Protein AF-0000000084528064 (afdb_homodimer)

Solvent-accessible surface area (backbone atoms only — not comparable to full-atom values): 12542 Å² total; per-residue (Å²): 138,51,42,65,58,52,37,42,55,53,14,49,53,29,36,52,56,12,44,45,23,53,77,38,22,48,57,49,35,46,60,36,24,26,83,93,57,22,71,57,43,74,63,49,29,50,39,35,26,53,30,10,48,39,28,31,35,43,11,52,45,43,59,46,34,46,72,41,38,63,24,23,40,49,45,10,47,56,59,12,50,62,56,51,52,47,50,51,42,30,57,73,74,50,61,48,49,34,77,57,42,52,55,55,52,50,47,27,51,48,40,29,50,47,11,50,51,31,18,54,42,35,46,51,52,53,52,53,53,61,68,72,106,139,52,40,66,57,52,37,43,54,54,12,48,52,28,35,54,56,10,45,45,23,53,76,38,23,48,58,49,34,47,59,36,24,27,83,94,57,22,69,57,42,74,64,50,29,50,39,35,26,52,30,10,48,40,28,31,36,43,13,50,45,44,59,47,33,45,73,40,37,63,24,24,41,48,44,10,48,55,59,14,51,61,57,50,51,47,48,50,42,30,57,72,74,50,62,49,48,33,77,57,41,52,55,54,52,51,49,28,51,48,39,29,50,48,11,50,51,31,18,54,43,35,45,52,52,54,52,54,52,60,69,72,108

Structure (mmCIF, N/CA/C/O backbone):
data_AF-0000000084528064-model_v1
#
loop_
_entity.id
_entity.type
_entity.pdbx_description
1 polymer 'Uncharacterized protein'
#
loop_
_atom_site.group_PDB
_atom_site.id
_atom_site.type_symbol
_atom_site.label_atom_id
_atom_site.label_alt_id
_atom_site.label_comp_id
_atom_site.label_asym_id
_atom_site.label_entity_id
_atom_site.label_seq_id
_atom_site.pdbx_PDB_ins_code
_atom_site.Cartn_x
_atom_site.Cartn_y
_atom_site.Cartn_z
_atom_site.occupancy
_atom_site.B_iso_or_equiv
_atom_site.auth_seq_id
_atom_site.auth_comp_id
_atom_site.auth_asym_id
_atom_site.auth_atom_id
_atom_site.pdbx_PDB_model_num
ATOM 1 N N . MET A 1 1 ? -16.406 21.203 -3.197 1 88.88 1 MET A N 1
ATOM 2 C CA . MET A 1 1 ? -15.555 20.047 -2.936 1 88.88 1 MET A CA 1
ATOM 3 C C . MET A 1 1 ? -14.25 20.469 -2.27 1 88.88 1 MET A C 1
ATOM 5 O O . MET A 1 1 ? -13.648 21.469 -2.654 1 88.88 1 MET A O 1
ATOM 9 N N . THR A 1 2 ? -13.992 19.719 -1.178 1 94 2 THR A N 1
ATOM 10 C CA . THR A 1 2 ? -12.742 20.031 -0.489 1 94 2 THR A CA 1
ATOM 11 C C . THR A 1 2 ? -11.703 18.938 -0.735 1 94 2 THR A C 1
ATOM 13 O O . THR A 1 2 ? -12.047 17.828 -1.135 1 94 2 THR A O 1
ATOM 16 N N . ALA A 1 3 ? -10.477 19.297 -0.567 1 95.25 3 ALA A N 1
ATOM 17 C CA . ALA A 1 3 ? -9.391 18.328 -0.705 1 95.25 3 ALA A CA 1
ATOM 18 C C . ALA A 1 3 ? -9.594 17.141 0.235 1 95.25 3 ALA A C 1
ATOM 20 O O . ALA A 1 3 ? -9.305 16 -0.128 1 95.25 3 ALA A O 1
ATOM 21 N N . ARG A 1 4 ? -10.117 17.422 1.353 1 95.12 4 ARG A N 1
ATOM 22 C CA . ARG A 1 4 ? -10.328 16.375 2.352 1 95.12 4 ARG A CA 1
ATOM 23 C C . ARG A 1 4 ? -11.391 15.383 1.888 1 95.12 4 ARG A C 1
ATOM 25 O O . ARG A 1 4 ? -11.266 14.18 2.129 1 95.12 4 ARG A O 1
ATOM 32 N N . LYS A 1 5 ? -12.414 15.883 1.299 1 95.69 5 LYS A N 1
ATOM 33 C CA . LYS A 1 5 ? -13.445 15 0.784 1 95.69 5 LYS A CA 1
ATOM 34 C C . LYS A 1 5 ? -12.906 14.117 -0.337 1 95.69 5 LYS A C 1
ATOM 36 O O . LYS A 1 5 ? -13.266 12.938 -0.435 1 95.69 5 LYS A O 1
ATOM 41 N N . LEU A 1 6 ? -12.117 14.711 -1.129 1 95.31 6 LEU A N 1
ATOM 42 C CA . LEU A 1 6 ? -11.477 13.945 -2.193 1 95.31 6 LEU A CA 1
ATOM 43 C C . LEU A 1 6 ? -10.586 12.852 -1.614 1 95.31 6 LEU A C 1
ATOM 45 O O . LEU A 1 6 ? -10.602 11.711 -2.092 1 95.31 6 LEU A O 1
ATOM 49 N N . GLN A 1 7 ? -9.844 13.188 -0.676 1 95.88 7 GLN A N 1
ATOM 50 C CA . GLN A 1 7 ? -8.977 12.242 0.023 1 95.88 7 GLN A CA 1
ATOM 51 C C . GLN A 1 7 ? -9.789 11.086 0.607 1 95.88 7 GLN A C 1
ATOM 53 O O . GLN A 1 7 ? -9.391 9.93 0.493 1 95.88 7 GLN A O 1
ATOM 58 N N . THR A 1 8 ? -10.898 11.398 1.196 1 95.88 8 THR A N 1
ATOM 59 C CA . THR A 1 8 ? -11.758 10.383 1.793 1 95.88 8 THR A CA 1
ATOM 60 C C . THR A 1 8 ? -12.32 9.453 0.722 1 95.88 8 THR A C 1
ATOM 62 O O . THR A 1 8 ? -12.422 8.242 0.932 1 95.88 8 THR A O 1
ATOM 65 N N . GLY A 1 9 ? -12.742 10.047 -0.371 1 94.5 9 GLY A N 1
ATOM 66 C CA . GLY A 1 9 ? -13.203 9.227 -1.479 1 94.5 9 GLY A CA 1
ATOM 67 C C . GLY A 1 9 ? -12.156 8.242 -1.965 1 94.5 9 GLY A C 1
ATOM 68 O O . GLY A 1 9 ? -12.461 7.066 -2.188 1 94.5 9 GLY A O 1
ATOM 69 N N . LEU A 1 10 ? -10.953 8.68 -2.104 1 94.06 10 LEU A N 1
ATOM 70 C CA . LEU A 1 10 ? -9.852 7.816 -2.516 1 94.06 10 LEU A CA 1
ATOM 71 C C . LEU A 1 10 ? -9.594 6.723 -1.48 1 94.06 10 LEU A C 1
ATOM 73 O O . LEU A 1 10 ? -9.359 5.566 -1.838 1 94.06 10 LEU A O 1
ATOM 77 N N . ALA A 1 11 ? -9.672 7.141 -0.247 1 95.94 11 ALA A N 1
ATOM 78 C CA . ALA A 1 11 ? -9.461 6.184 0.835 1 95.94 11 ALA A CA 1
ATOM 79 C C . ALA A 1 11 ? -10.453 5.023 0.742 1 95.94 11 ALA A C 1
ATOM 81 O O . ALA A 1 11 ? -10.07 3.863 0.914 1 95.94 11 ALA A O 1
ATOM 82 N N . LEU A 1 12 ? -11.664 5.332 0.472 1 94.69 12 LEU A N 1
ATOM 83 C CA . LEU A 1 12 ? -12.711 4.312 0.442 1 94.69 12 LEU A CA 1
ATOM 84 C C . LEU A 1 12 ? -12.477 3.33 -0.701 1 94.69 12 LEU A C 1
ATOM 86 O O . LEU A 1 12 ? -12.727 2.131 -0.554 1 94.69 12 LEU A O 1
ATOM 90 N N . ILE A 1 13 ? -12.031 3.82 -1.755 1 91.88 13 ILE A N 1
ATOM 91 C CA . ILE A 1 13 ? -11.734 2.953 -2.891 1 91.88 13 ILE A CA 1
ATOM 92 C C . ILE A 1 13 ? -10.633 1.964 -2.51 1 91.88 13 ILE A C 1
ATOM 94 O O . ILE A 1 13 ? -10.766 0.759 -2.738 1 91.88 13 ILE A O 1
ATOM 98 N N . PHE A 1 14 ? -9.586 2.441 -1.915 1 94.69 14 PHE A N 1
ATOM 99 C CA . PHE A 1 14 ? -8.477 1.59 -1.496 1 94.69 14 PHE A CA 1
ATOM 100 C C . PHE A 1 14 ? -8.938 0.586 -0.444 1 94.69 14 PHE A C 1
ATOM 102 O O . PHE A 1 14 ? -8.547 -0.583 -0.485 1 94.69 14 PHE A O 1
ATOM 109 N N . LEU A 1 15 ? -9.789 1.027 0.439 1 94.69 15 LEU A N 1
ATOM 110 C CA . LEU A 1 15 ? -10.25 0.148 1.508 1 94.69 15 LEU A CA 1
ATOM 111 C C . LEU A 1 15 ? -11.164 -0.942 0.96 1 94.69 15 LEU A C 1
ATOM 113 O O . LEU A 1 15 ? -11.031 -2.113 1.321 1 94.69 15 LEU A O 1
ATOM 117 N N . ILE A 1 16 ? -12.039 -0.583 0.083 1 93.38 16 ILE A N 1
ATOM 118 C CA . ILE A 1 16 ? -13.016 -1.534 -0.436 1 93.38 16 ILE A CA 1
ATOM 119 C C . ILE A 1 16 ? -12.32 -2.541 -1.349 1 93.38 16 ILE A C 1
ATOM 121 O O . ILE A 1 16 ? -12.477 -3.754 -1.176 1 93.38 16 ILE A O 1
ATOM 125 N N . LEU A 1 17 ? -11.555 -2.094 -2.266 1 91.56 17 LEU A N 1
ATOM 126 C CA . LEU A 1 17 ? -10.883 -2.988 -3.201 1 91.56 17 LEU A CA 1
ATOM 127 C C . LEU A 1 17 ? -9.797 -3.799 -2.5 1 91.56 17 LEU A C 1
ATOM 129 O O . LEU A 1 17 ? -9.578 -4.969 -2.822 1 91.56 17 LEU A O 1
ATOM 133 N N . GLY A 1 18 ? -9.07 -3.139 -1.565 1 92.69 18 GLY A N 1
ATOM 134 C CA . GLY A 1 18 ? -8.102 -3.875 -0.769 1 92.69 18 GLY A CA 1
ATOM 135 C C . GLY A 1 18 ? -8.734 -4.973 0.067 1 92.69 18 GLY A C 1
ATOM 136 O O . GLY A 1 18 ? -8.195 -6.082 0.145 1 92.69 18 GLY A O 1
ATOM 137 N N . ALA A 1 19 ? -9.828 -4.672 0.668 1 93.12 19 ALA A N 1
ATOM 138 C CA . ALA A 1 19 ? -10.539 -5.672 1.46 1 93.12 19 ALA A CA 1
ATOM 139 C C . ALA A 1 19 ? -11.008 -6.832 0.586 1 93.12 19 ALA A C 1
ATOM 141 O O . ALA A 1 19 ? -10.992 -7.984 1.02 1 93.12 19 ALA A O 1
ATOM 142 N N . TRP A 1 20 ? -11.445 -6.531 -0.592 1 93.75 20 TRP A N 1
ATOM 143 C CA . TRP A 1 20 ? -11.828 -7.582 -1.53 1 93.75 20 TRP A CA 1
ATOM 144 C C . TRP A 1 20 ? -10.672 -8.539 -1.78 1 93.75 20 TRP A C 1
ATOM 146 O O . TRP A 1 20 ? -10.852 -9.758 -1.777 1 93.75 20 TRP A O 1
ATOM 156 N N . CYS A 1 21 ? -9.484 -8.055 -1.964 1 92.75 21 CYS A N 1
ATOM 157 C CA . CYS A 1 21 ? -8.297 -8.867 -2.191 1 92.75 21 CYS A CA 1
ATOM 158 C C . CYS A 1 21 ? -7.965 -9.703 -0.961 1 92.75 21 CYS A C 1
ATOM 160 O O . CYS A 1 21 ? -7.461 -10.82 -1.082 1 92.75 21 CYS A O 1
ATOM 162 N N . LEU A 1 22 ? -8.289 -9.203 0.223 1 91.06 22 LEU A N 1
ATOM 163 C CA . LEU A 1 22 ? -7.988 -9.898 1.471 1 91.06 22 LEU A CA 1
ATOM 164 C C . LEU A 1 22 ? -8.992 -11.016 1.727 1 91.06 22 LEU A C 1
ATOM 166 O O . LEU A 1 22 ? -8.617 -12.109 2.154 1 91.06 22 LEU A O 1
ATOM 170 N N . ILE A 1 23 ? -10.219 -10.727 1.486 1 92.31 23 ILE A N 1
ATOM 171 C CA . ILE A 1 23 ? -11.297 -11.617 1.887 1 92.31 23 ILE A CA 1
ATOM 172 C C . ILE A 1 23 ? -11.469 -12.711 0.836 1 92.31 23 ILE A C 1
ATOM 174 O O . ILE A 1 23 ? -11.805 -13.852 1.169 1 92.31 23 ILE A O 1
ATOM 178 N N . ALA A 1 24 ? -11.297 -12.359 -0.422 1 95.31 24 ALA A N 1
ATOM 179 C CA . ALA A 1 24 ? -11.562 -13.312 -1.496 1 95.31 24 ALA A CA 1
ATOM 180 C C . ALA A 1 24 ? -10.438 -13.305 -2.529 1 95.31 24 ALA A C 1
ATOM 182 O O . ALA A 1 24 ? -10.68 -13.086 -3.719 1 95.31 24 ALA A O 1
ATOM 183 N N . PRO A 1 25 ? -9.266 -13.695 -2.062 1 93.25 25 PRO A N 1
ATOM 184 C CA . PRO A 1 25 ? -8.133 -13.617 -2.986 1 93.25 25 PRO A CA 1
ATOM 185 C C . PRO A 1 25 ? -8.281 -14.555 -4.184 1 93.25 25 PRO A C 1
ATOM 187 O O . PRO A 1 25 ? -7.848 -14.219 -5.289 1 93.25 25 PRO A O 1
ATOM 190 N N . ALA A 1 26 ? -8.875 -15.711 -4.023 1 95.62 26 ALA A N 1
ATOM 191 C CA . ALA A 1 26 ? -9.078 -16.641 -5.133 1 95.62 26 ALA A CA 1
ATOM 192 C C . ALA A 1 26 ? -10 -16.047 -6.191 1 95.62 26 ALA A C 1
ATOM 194 O O . ALA A 1 26 ? -9.781 -16.219 -7.391 1 95.62 26 ALA A O 1
ATOM 195 N N . MET A 1 27 ? -10.984 -15.406 -5.715 1 94.25 27 MET A N 1
ATOM 196 C CA . MET A 1 27 ? -11.914 -14.758 -6.633 1 94.25 27 MET A CA 1
ATOM 197 C C . MET A 1 27 ? -11.203 -13.688 -7.461 1 94.25 27 MET A C 1
ATOM 199 O O . MET A 1 27 ? -11.445 -13.57 -8.664 1 94.25 27 MET A O 1
ATOM 203 N N . VAL A 1 28 ? -10.359 -12.906 -6.863 1 92.56 28 VAL A N 1
ATOM 204 C CA . VAL A 1 28 ? -9.633 -11.844 -7.551 1 92.56 28 VAL A CA 1
ATOM 205 C C . VAL A 1 28 ? -8.75 -12.445 -8.641 1 92.56 28 VAL A C 1
ATOM 207 O O . VAL A 1 28 ? -8.711 -11.945 -9.766 1 92.56 28 VAL A O 1
ATOM 210 N N . VAL A 1 29 ? -8.109 -13.516 -8.367 1 93.81 29 VAL A N 1
ATOM 211 C CA . VAL A 1 29 ? -7.242 -14.18 -9.336 1 93.81 29 VAL A CA 1
ATOM 212 C C . VAL A 1 29 ? -8.062 -14.648 -10.531 1 93.81 29 VAL A C 1
ATOM 214 O O . VAL A 1 29 ? -7.715 -14.367 -11.68 1 93.81 29 VAL A O 1
ATOM 217 N N . ARG A 1 30 ? -9.117 -15.273 -10.289 1 92.94 30 ARG A N 1
ATOM 218 C CA . ARG A 1 30 ? -9.945 -15.844 -11.352 1 92.94 30 ARG A CA 1
ATOM 219 C C . ARG A 1 30 ? -10.586 -14.742 -12.195 1 92.94 30 ARG A C 1
ATOM 221 O O . ARG A 1 30 ? -10.766 -14.906 -13.406 1 92.94 30 ARG A O 1
ATOM 228 N N . PHE A 1 31 ? -10.789 -13.688 -11.523 1 89.88 31 PHE A N 1
ATOM 229 C CA . PHE A 1 31 ? -11.5 -12.602 -12.188 1 89.88 31 PHE A CA 1
ATOM 230 C C . PHE A 1 31 ? -10.539 -11.758 -13.016 1 89.88 31 PHE A C 1
ATOM 232 O O . PHE A 1 31 ? -10.93 -11.18 -14.031 1 89.88 31 PHE A O 1
ATOM 239 N N . THR A 1 32 ? -9.297 -11.672 -12.711 1 88.56 32 THR A N 1
ATOM 240 C CA . THR A 1 32 ? -8.422 -10.656 -13.289 1 88.56 32 THR A CA 1
ATOM 241 C C . THR A 1 32 ? -7.469 -11.281 -14.305 1 88.56 32 THR A C 1
ATOM 243 O O . THR A 1 32 ? -6.977 -10.602 -15.203 1 88.56 32 THR A O 1
ATOM 246 N N . PHE A 1 33 ? -7.277 -12.531 -14.25 1 90.62 33 PHE A N 1
ATOM 247 C CA . PHE A 1 33 ? -6.285 -13.156 -15.117 1 90.62 33 PHE A CA 1
ATOM 248 C C . PHE A 1 33 ? -6.953 -13.922 -16.25 1 90.62 33 PHE A C 1
ATOM 250 O O . PHE A 1 33 ? -8.086 -14.398 -16.094 1 90.62 33 PHE A O 1
ATOM 257 N N . GLN A 1 34 ? -6.219 -14.07 -17.297 1 91.44 34 GLN A N 1
ATOM 258 C CA . GLN A 1 34 ? -6.645 -14.953 -18.375 1 91.44 34 GLN A CA 1
ATOM 259 C C . GLN A 1 34 ? -6.812 -16.391 -17.891 1 91.44 34 GLN A C 1
ATOM 261 O O . GLN A 1 34 ? -6.164 -16.797 -16.922 1 91.44 34 GLN A O 1
ATOM 266 N N . PRO A 1 35 ? -7.68 -17.125 -18.562 1 91.69 35 PRO A N 1
ATOM 267 C CA . PRO A 1 35 ? -7.973 -18.5 -18.125 1 91.69 35 PRO A CA 1
ATOM 268 C C . PRO A 1 35 ? -6.711 -19.344 -17.969 1 91.69 35 PRO A C 1
ATOM 270 O O . PRO A 1 35 ? -6.641 -20.172 -17.062 1 91.69 35 PRO A O 1
ATOM 273 N N . GLU A 1 36 ? -5.719 -19.156 -18.75 1 92.12 36 GLU A N 1
ATOM 274 C CA . GLU A 1 36 ? -4.473 -19.922 -18.703 1 92.12 36 GLU A CA 1
ATOM 275 C C . GLU A 1 36 ? -3.672 -19.578 -17.453 1 92.12 36 GLU A C 1
ATOM 277 O O . GLU A 1 36 ? -2.822 -20.359 -17.016 1 92.12 36 GLU A O 1
ATOM 282 N N . PHE A 1 37 ? -4 -18.438 -16.844 1 90.5 37 PHE A N 1
ATOM 283 C CA . PHE A 1 37 ? -3.203 -17.969 -15.727 1 90.5 37 PHE A CA 1
ATOM 284 C C . PHE A 1 37 ? -4.074 -17.75 -14.5 1 90.5 37 PHE A C 1
ATOM 286 O O . PHE A 1 37 ? -3.652 -17.094 -13.539 1 90.5 37 PHE A O 1
ATOM 293 N N . ASN A 1 38 ? -5.297 -18.234 -14.484 1 92.88 38 ASN A N 1
ATOM 294 C CA . ASN A 1 38 ? -6.211 -17.797 -13.43 1 92.88 38 ASN A CA 1
ATOM 295 C C . ASN A 1 38 ? -6.398 -18.875 -12.375 1 92.88 38 ASN A C 1
ATOM 297 O O . ASN A 1 38 ? -7.418 -18.906 -11.68 1 92.88 38 ASN A O 1
ATOM 301 N N . GLU A 1 39 ? -5.422 -19.797 -12.328 1 93.56 39 GLU A N 1
ATOM 302 C CA . GLU A 1 39 ? -5.441 -20.719 -11.195 1 93.56 39 GLU A CA 1
ATOM 303 C C . GLU A 1 39 ? -5.047 -20.016 -9.898 1 93.56 39 GLU A C 1
ATOM 305 O O . GLU A 1 39 ? -3.998 -19.359 -9.836 1 93.56 39 GLU A O 1
ATOM 310 N N . ALA A 1 40 ? -5.902 -20.172 -8.906 1 94.25 40 ALA A N 1
ATOM 311 C CA . ALA A 1 40 ? -5.633 -19.562 -7.605 1 94.25 40 ALA A CA 1
ATOM 312 C C . ALA A 1 40 ? -4.801 -20.484 -6.727 1 94.25 40 ALA A C 1
ATOM 314 O O . ALA A 1 40 ? -5.293 -21 -5.715 1 94.25 40 ALA A O 1
ATOM 315 N N . THR A 1 41 ? -3.496 -20.641 -7.09 1 92.69 41 THR A N 1
ATOM 316 C CA . THR A 1 41 ? -2.592 -21.469 -6.301 1 92.69 41 THR A CA 1
ATOM 317 C C . THR A 1 41 ? -2.426 -20.891 -4.895 1 92.69 41 THR A C 1
ATOM 319 O O . THR A 1 41 ? -2.877 -19.781 -4.613 1 92.69 41 THR A O 1
ATOM 322 N N . ARG A 1 42 ? -1.815 -21.672 -4.004 1 89.5 42 ARG A N 1
ATOM 323 C CA . ARG A 1 42 ? -1.535 -21.188 -2.656 1 89.5 42 ARG A CA 1
ATOM 324 C C . ARG A 1 42 ? -0.633 -19.953 -2.697 1 89.5 42 ARG A C 1
ATOM 326 O O . ARG A 1 42 ? -0.842 -19 -1.947 1 89.5 42 ARG A O 1
ATOM 333 N N . GLN A 1 43 ? 0.293 -19.953 -3.598 1 90.88 43 GLN A N 1
ATOM 334 C CA . GLN A 1 43 ? 1.216 -18.828 -3.77 1 90.88 43 GLN A CA 1
ATOM 335 C C . GLN A 1 43 ? 0.483 -17.578 -4.25 1 90.88 43 GLN A C 1
ATOM 337 O O . GLN A 1 43 ? 0.698 -16.484 -3.725 1 90.88 43 GLN A O 1
ATOM 342 N N . ALA A 1 44 ? -0.343 -17.781 -5.195 1 93.38 44 ALA A N 1
ATOM 343 C CA . ALA A 1 44 ? -1.065 -16.656 -5.77 1 93.38 44 ALA A CA 1
ATOM 344 C C . ALA A 1 44 ? -2.018 -16.031 -4.746 1 93.38 44 ALA A C 1
ATOM 346 O O . ALA A 1 44 ? -2.125 -14.812 -4.652 1 93.38 44 ALA A O 1
ATOM 347 N N . ARG A 1 45 ? -2.684 -16.844 -4.039 1 90.81 45 ARG A N 1
ATOM 348 C CA . ARG A 1 45 ? -3.611 -16.344 -3.025 1 90.81 45 ARG A CA 1
ATOM 349 C C . ARG A 1 45 ? -2.879 -15.555 -1.952 1 90.81 45 ARG A C 1
ATOM 351 O O . ARG A 1 45 ? -3.373 -14.523 -1.488 1 90.81 45 ARG A O 1
ATOM 358 N N . PHE A 1 46 ? -1.757 -16.031 -1.568 1 88.06 46 PHE A N 1
ATOM 359 C CA . PHE A 1 46 ? -0.937 -15.32 -0.594 1 88.06 46 PHE A CA 1
ATOM 360 C C . PHE A 1 46 ? -0.536 -13.945 -1.123 1 88.06 46 PHE A C 1
ATOM 362 O O . PHE A 1 46 ? -0.665 -12.945 -0.42 1 88.06 46 PHE A O 1
ATOM 369 N N . LEU A 1 47 ? -0.078 -13.93 -2.312 1 91.5 47 LEU A N 1
ATOM 370 C CA . LEU A 1 47 ? 0.417 -12.688 -2.904 1 91.5 47 LEU A CA 1
ATOM 371 C C . LEU A 1 47 ? -0.713 -11.68 -3.078 1 91.5 47 LEU A C 1
ATOM 373 O O . LEU A 1 47 ? -0.525 -10.484 -2.842 1 91.5 47 LEU A O 1
ATOM 377 N N . VAL A 1 48 ? -1.84 -12.133 -3.426 1 91.88 48 VAL A N 1
ATOM 378 C CA . VAL A 1 48 ? -2.994 -11.25 -3.562 1 91.88 48 VAL A CA 1
ATOM 379 C C . VAL A 1 48 ? -3.396 -10.703 -2.191 1 91.88 48 VAL A C 1
ATOM 381 O O . VAL A 1 48 ? -3.764 -9.539 -2.064 1 91.88 48 VAL A O 1
ATOM 384 N N . GLY A 1 49 ? -3.373 -11.547 -1.263 1 90.44 49 GLY A N 1
ATOM 385 C CA . GLY A 1 49 ? -3.652 -11.086 0.089 1 90.44 49 GLY A CA 1
ATOM 386 C C . GLY A 1 49 ? -2.703 -10 0.56 1 90.44 49 GLY A C 1
ATOM 387 O O . GLY A 1 49 ? -3.131 -9.016 1.162 1 90.44 49 GLY A O 1
ATOM 388 N N . CYS A 1 50 ? -1.451 -10.227 0.279 1 88.5 50 CYS A N 1
ATOM 389 C CA . CYS A 1 50 ? -0.448 -9.234 0.634 1 88.5 50 CYS A CA 1
ATOM 390 C C . CYS A 1 50 ? -0.699 -7.918 -0.101 1 88.5 50 CYS A C 1
ATOM 392 O O . CYS A 1 50 ? -0.563 -6.84 0.48 1 88.5 50 CYS A O 1
ATOM 394 N N . PHE A 1 51 ? -1.011 -8 -1.33 1 90.88 51 PHE A N 1
ATOM 395 C CA . PHE A 1 51 ? -1.383 -6.824 -2.111 1 90.88 51 PHE A CA 1
ATOM 396 C C . PHE A 1 51 ? -2.57 -6.109 -1.479 1 90.88 51 PHE A C 1
ATOM 398 O O . PHE A 1 51 ? -2.559 -4.883 -1.339 1 90.88 51 PHE A O 1
ATOM 405 N N . GLY A 1 52 ? -3.525 -6.848 -1.136 1 91.62 52 GLY A N 1
ATOM 406 C CA . GLY A 1 52 ? -4.699 -6.289 -0.486 1 91.62 52 GLY A CA 1
ATOM 407 C C . GLY A 1 52 ? -4.383 -5.609 0.833 1 91.62 52 GLY A C 1
ATOM 408 O O . GLY A 1 52 ? -4.91 -4.531 1.123 1 91.62 52 GLY A O 1
ATOM 409 N N . ALA A 1 53 ? -3.594 -6.242 1.585 1 91.31 53 ALA A N 1
ATOM 410 C CA . ALA A 1 53 ? -3.203 -5.664 2.867 1 91.31 53 ALA A CA 1
ATOM 411 C C . ALA A 1 53 ? -2.521 -4.312 2.674 1 91.31 53 ALA A C 1
ATOM 413 O O . ALA A 1 53 ? -2.773 -3.367 3.428 1 91.31 53 ALA A O 1
ATOM 414 N N . GLN A 1 54 ? -1.666 -4.258 1.717 1 91.56 54 GLN A N 1
ATOM 415 C CA . GLN A 1 54 ? -1.005 -2.996 1.404 1 91.56 54 GLN A CA 1
ATOM 416 C C . GLN A 1 54 ? -2.016 -1.938 0.974 1 91.56 54 GLN A C 1
ATOM 418 O O . GLN A 1 54 ? -1.895 -0.769 1.346 1 91.56 54 GLN A O 1
ATOM 423 N N . ALA A 1 55 ? -2.957 -2.346 0.193 1 92.69 55 ALA A N 1
ATOM 424 C CA . ALA A 1 55 ? -3.994 -1.422 -0.259 1 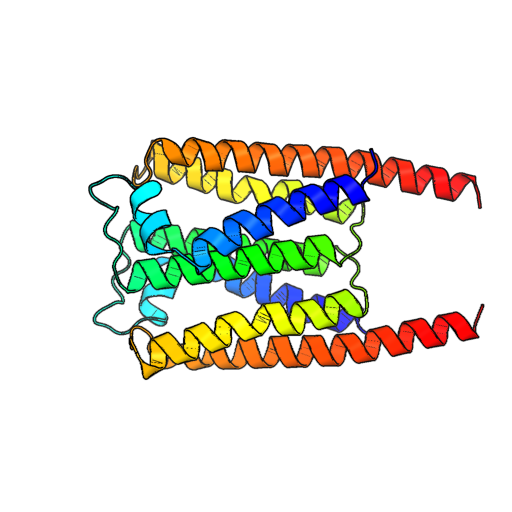92.69 55 ALA A CA 1
ATOM 425 C C . ALA A 1 55 ? -4.824 -0.911 0.917 1 92.69 55 ALA A C 1
ATOM 427 O O . ALA A 1 55 ? -5.156 0.275 0.98 1 92.69 55 ALA A O 1
ATOM 428 N N . VAL A 1 56 ? -5.125 -1.735 1.758 1 93.81 56 VAL A N 1
ATOM 429 C CA . VAL A 1 56 ? -5.875 -1.343 2.947 1 93.81 56 VAL A CA 1
ATOM 430 C C . VAL A 1 56 ? -5.043 -0.376 3.785 1 93.81 56 VAL A C 1
ATOM 432 O O . VAL A 1 56 ? -5.57 0.601 4.324 1 93.81 56 VAL A O 1
ATOM 435 N N . LEU A 1 57 ? -3.811 -0.661 3.895 1 94 57 LEU A N 1
ATOM 436 C CA . LEU A 1 57 ? -2.934 0.252 4.617 1 94 57 LEU A CA 1
ATOM 437 C C . LEU A 1 57 ? -2.918 1.628 3.961 1 94 57 LEU A C 1
ATOM 439 O O . LEU A 1 57 ? -3.006 2.648 4.648 1 94 57 LEU A O 1
ATOM 443 N N . ASN A 1 58 ? -2.773 1.648 2.686 1 94.81 58 ASN A N 1
ATOM 444 C CA . ASN A 1 58 ? -2.861 2.91 1.959 1 94.81 58 ASN A CA 1
ATOM 445 C C . ASN A 1 58 ? -4.164 3.645 2.268 1 94.81 58 ASN A C 1
ATOM 447 O O . ASN A 1 58 ? -4.152 4.848 2.529 1 94.81 58 ASN A O 1
ATOM 451 N N . GLY A 1 59 ? -5.191 2.918 2.232 1 95.62 59 GLY A N 1
ATOM 452 C CA . GLY A 1 59 ? -6.488 3.51 2.504 1 95.62 59 GLY A CA 1
ATOM 453 C C . GLY A 1 59 ? -6.594 4.109 3.895 1 95.62 59 GLY A C 1
ATOM 454 O O . GLY A 1 59 ? -7.18 5.18 4.074 1 95.62 59 GLY A O 1
ATOM 455 N N . THR A 1 60 ? -6.082 3.494 4.812 1 95.44 60 THR A N 1
ATOM 456 C CA . THR A 1 60 ? -6.168 3.984 6.184 1 95.44 60 THR A CA 1
ATOM 457 C C . THR A 1 60 ? -5.312 5.234 6.363 1 95.44 60 THR A C 1
ATOM 459 O O . THR A 1 60 ? -5.684 6.145 7.109 1 95.44 60 THR A O 1
ATOM 462 N N . ILE A 1 61 ? -4.164 5.246 5.719 1 96.69 61 ILE A N 1
ATOM 463 C CA . ILE A 1 61 ? -3.34 6.449 5.781 1 96.69 61 ILE A CA 1
ATOM 464 C C . ILE A 1 61 ? -4.062 7.605 5.105 1 96.69 61 ILE A C 1
ATOM 466 O O . ILE A 1 61 ? -4.094 8.719 5.633 1 96.69 61 I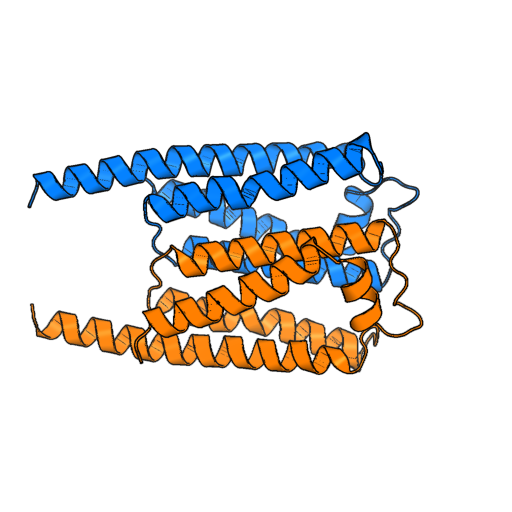LE A O 1
ATOM 470 N N . LEU A 1 62 ? -4.641 7.266 3.977 1 96.69 62 LEU A N 1
ATOM 471 C CA . LEU A 1 62 ? -5.418 8.273 3.268 1 96.69 62 LEU A CA 1
ATOM 472 C C . LEU A 1 62 ? -6.52 8.836 4.16 1 96.69 62 LEU A C 1
ATOM 474 O O . LEU A 1 62 ? -6.812 10.031 4.113 1 96.69 62 LEU A O 1
ATOM 478 N N . LEU A 1 63 ? -7.055 8.023 4.957 1 96.12 63 LEU A N 1
ATOM 479 C CA . LEU A 1 63 ? -8.195 8.414 5.781 1 96.12 63 LEU A CA 1
ATOM 480 C C . LEU A 1 63 ? -7.738 9.234 6.988 1 96.12 63 LEU A C 1
ATOM 482 O O . LEU A 1 63 ? -8.453 10.125 7.441 1 96.12 63 LEU A O 1
ATOM 486 N N . THR A 1 64 ? -6.602 9.023 7.465 1 96.56 64 THR A N 1
ATOM 487 C CA . THR A 1 64 ? -6.285 9.531 8.797 1 96.56 64 THR A CA 1
ATOM 488 C C . THR A 1 64 ? -5.176 10.586 8.719 1 96.56 64 THR A C 1
ATOM 490 O O . THR A 1 64 ? -4.977 11.352 9.656 1 96.56 64 THR A O 1
ATOM 493 N N . ALA A 1 65 ? -4.418 10.609 7.676 1 97.06 65 ALA A N 1
ATOM 494 C CA . ALA A 1 65 ? -3.322 11.57 7.543 1 97.06 65 ALA A CA 1
ATOM 495 C C . ALA A 1 65 ? -3.807 12.875 6.914 1 97.06 65 ALA A C 1
ATOM 497 O O . ALA A 1 65 ? -4.922 12.938 6.387 1 97.06 65 ALA A O 1
ATOM 498 N N . ARG A 1 66 ? -3.023 13.867 7.039 1 95.56 66 ARG A N 1
ATOM 499 C CA . ARG A 1 66 ? -3.264 15.141 6.367 1 95.56 66 ARG A CA 1
ATOM 500 C C . ARG A 1 66 ? -2.365 15.297 5.148 1 95.56 66 ARG A C 1
ATOM 502 O O . ARG A 1 66 ? -1.142 15.383 5.277 1 95.56 66 ARG A O 1
ATOM 509 N N . PHE A 1 67 ? -3.078 15.391 4.035 1 97.06 67 PHE A N 1
ATOM 510 C CA . PHE A 1 67 ? -2.322 15.531 2.797 1 97.06 67 PHE A CA 1
ATOM 511 C C . PHE A 1 67 ? -1.976 16.984 2.539 1 97.06 67 PHE A C 1
ATOM 513 O O . PHE A 1 67 ? -2.809 17.875 2.738 1 97.06 67 PHE A O 1
ATOM 520 N N . THR A 1 68 ? -0.754 17.219 2.191 1 95.38 68 THR A N 1
ATOM 521 C CA . THR A 1 68 ? -0.33 18.5 1.631 1 95.38 68 THR A CA 1
ATOM 522 C C . THR A 1 68 ? -0.523 18.516 0.118 1 95.38 68 THR A C 1
ATOM 524 O O . THR A 1 68 ? -0.811 17.484 -0.489 1 95.38 68 THR A O 1
ATOM 527 N N . PRO A 1 69 ? -0.39 19.688 -0.479 1 96.38 69 PRO A N 1
ATOM 528 C CA . PRO A 1 69 ? -0.43 19.703 -1.943 1 96.38 69 PRO A CA 1
ATOM 529 C C . PRO A 1 69 ? 0.589 18.75 -2.572 1 96.38 69 PRO A C 1
ATOM 531 O O . PRO A 1 69 ? 0.282 18.078 -3.557 1 96.38 69 PRO A O 1
ATOM 534 N N . THR A 1 70 ? 1.703 18.703 -1.977 1 96.19 70 THR A N 1
ATOM 535 C CA . THR A 1 70 ? 2.74 17.812 -2.477 1 96.19 70 THR A CA 1
ATOM 536 C C . THR A 1 70 ? 2.307 16.344 -2.34 1 96.19 70 THR A C 1
ATOM 538 O O . THR A 1 70 ? 2.58 15.531 -3.219 1 96.19 70 THR A O 1
ATOM 541 N N . THR A 1 71 ? 1.698 16.016 -1.247 1 97.06 71 THR A N 1
ATOM 542 C CA . THR A 1 71 ? 1.233 14.656 -1.037 1 97.06 71 THR A CA 1
ATOM 543 C C . THR A 1 71 ? 0.248 14.25 -2.129 1 97.06 71 THR A C 1
ATOM 545 O O . THR A 1 71 ? 0.346 13.148 -2.682 1 97.06 71 THR A O 1
ATOM 548 N N . PHE A 1 72 ? -0.671 15.125 -2.475 1 97.25 72 PHE A N 1
ATOM 549 C CA . PHE A 1 72 ? -1.64 14.844 -3.525 1 97.25 72 PHE A CA 1
ATOM 550 C C . PHE A 1 72 ? -0.938 14.609 -4.859 1 97.25 72 PHE A C 1
ATOM 552 O O . PHE A 1 72 ? -1.273 13.672 -5.586 1 97.25 72 PHE A O 1
ATOM 559 N N . LEU A 1 73 ? -0.055 15.438 -5.141 1 95.81 73 LEU A N 1
ATOM 560 C CA . LEU A 1 73 ? 0.647 15.344 -6.414 1 95.81 73 LEU A CA 1
ATOM 561 C C . LEU A 1 73 ? 1.427 14.031 -6.512 1 95.81 73 LEU A C 1
ATOM 563 O O . LEU A 1 73 ? 1.323 13.312 -7.508 1 95.81 73 LEU A O 1
ATOM 567 N N . VAL A 1 74 ? 2.158 13.758 -5.504 1 95.06 74 VAL A N 1
ATOM 568 C CA . VAL A 1 74 ? 2.994 12.562 -5.496 1 95.06 74 VAL A CA 1
ATOM 569 C C . VAL A 1 74 ? 2.115 11.312 -5.473 1 95.06 74 VAL A C 1
ATOM 571 O O . VAL A 1 74 ? 2.412 10.328 -6.148 1 95.06 74 VAL A O 1
ATOM 574 N N . PHE A 1 75 ? 1.102 11.336 -4.734 1 94.62 75 PHE A N 1
ATOM 575 C CA . PHE A 1 75 ? 0.15 10.234 -4.688 1 94.62 75 PHE A CA 1
ATOM 576 C C . PHE A 1 75 ? -0.429 9.961 -6.07 1 94.62 75 PHE A C 1
ATOM 578 O O . PHE A 1 75 ? -0.523 8.805 -6.492 1 94.62 75 PHE A O 1
ATOM 585 N N . GLY A 1 76 ? -0.898 11.039 -6.684 1 93.88 76 GLY A N 1
ATOM 586 C CA . GLY A 1 76 ? -1.444 10.875 -8.023 1 93.88 76 GLY A CA 1
ATOM 587 C C . GLY A 1 76 ? -0.452 10.281 -9 1 93.88 76 GLY A C 1
ATOM 588 O O . GLY A 1 76 ? -0.787 9.367 -9.758 1 93.88 76 GLY A O 1
ATOM 589 N N . LEU A 1 77 ? 0.727 10.711 -8.945 1 91.94 77 LEU A N 1
ATOM 590 C CA . LEU A 1 77 ? 1.751 10.281 -9.891 1 91.94 77 LEU A CA 1
ATOM 591 C C . LEU A 1 77 ? 2.248 8.883 -9.547 1 91.94 77 LEU A C 1
ATOM 593 O O . LEU A 1 77 ? 2.23 7.984 -10.398 1 91.94 77 LEU A O 1
ATOM 597 N N . VAL A 1 78 ? 2.611 8.656 -8.32 1 90 78 VAL A N 1
ATOM 598 C CA . VAL A 1 78 ? 3.199 7.387 -7.898 1 90 78 VAL A CA 1
ATOM 599 C C . VAL A 1 78 ? 2.107 6.324 -7.785 1 90 78 VAL A C 1
ATOM 601 O O . VAL A 1 78 ? 2.359 5.141 -8.016 1 90 78 VAL A O 1
ATOM 604 N N . GLY A 1 79 ? 0.917 6.746 -7.434 1 89 79 GLY A N 1
ATOM 605 C CA . GLY A 1 79 ? -0.19 5.816 -7.289 1 89 79 GLY A CA 1
ATOM 606 C C . GLY A 1 79 ? -0.753 5.348 -8.617 1 89 79 GLY A C 1
ATOM 607 O O . GLY A 1 79 ? -1.568 4.426 -8.664 1 89 79 GLY A O 1
ATOM 608 N N . SER A 1 80 ? -0.274 5.953 -9.711 1 86 80 SER A N 1
ATOM 609 C CA . SER A 1 80 ? -0.875 5.613 -10.992 1 86 80 SER A CA 1
ATOM 610 C C . SER A 1 80 ? 0.182 5.156 -11.992 1 86 80 SER A C 1
ATOM 612 O O . SER A 1 80 ? 0.039 4.105 -12.617 1 86 80 SER A O 1
ATOM 614 N N . VAL A 1 81 ? 1.277 5.742 -12.062 1 77.88 81 VAL A N 1
ATOM 615 C CA . VAL A 1 81 ? 2.23 5.551 -13.148 1 77.88 81 VAL A CA 1
ATOM 616 C C . VAL A 1 81 ? 2.758 4.117 -13.133 1 77.88 81 VAL A C 1
ATOM 618 O O . VAL A 1 81 ? 2.758 3.438 -14.156 1 77.88 81 VAL A O 1
ATOM 621 N N . PRO A 1 82 ? 3.17 3.535 -12.016 1 76.06 82 PRO A N 1
ATOM 622 C CA . PRO A 1 82 ? 3.621 2.141 -12.031 1 76.06 82 PRO A CA 1
ATOM 623 C C . PRO A 1 82 ? 2.523 1.172 -12.461 1 76.06 82 PRO A C 1
ATOM 625 O O . PRO A 1 82 ? 2.795 0.199 -13.172 1 76.06 82 PRO A O 1
ATOM 628 N N . PHE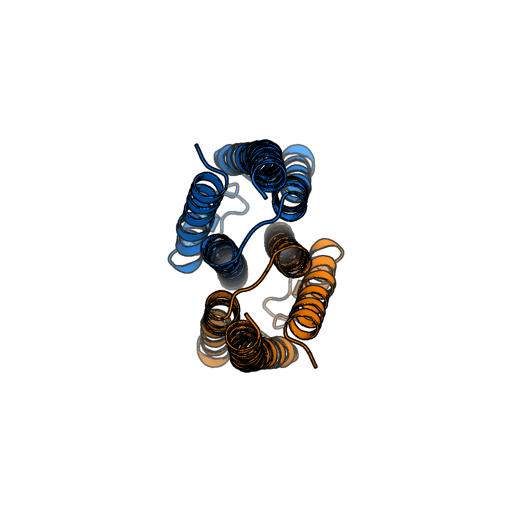 A 1 83 ? 1.382 1.476 -12.07 1 76.56 83 PHE A N 1
ATOM 629 C CA . PHE A 1 83 ? 0.284 0.583 -12.422 1 76.56 83 PHE A CA 1
ATOM 630 C C . PHE A 1 83 ? -0.051 0.69 -13.906 1 76.56 83 PHE A C 1
ATOM 632 O O . PHE A 1 83 ? -0.404 -0.306 -14.539 1 76.56 83 PHE A O 1
ATOM 639 N N . PHE A 1 84 ? 0.158 1.855 -14.5 1 77.69 84 PHE A N 1
ATOM 640 C CA . PHE A 1 84 ? 0.022 2.008 -15.945 1 77.69 84 PHE A CA 1
ATOM 641 C C . PHE A 1 84 ? 1.095 1.209 -16.672 1 77.69 84 PHE A C 1
ATOM 643 O O . PHE A 1 84 ? 0.802 0.515 -17.656 1 77.69 84 PHE A O 1
ATOM 650 N N . ALA A 1 85 ? 2.213 1.312 -16.141 1 76.56 85 ALA A N 1
ATOM 651 C CA . ALA A 1 85 ? 3.316 0.579 -16.766 1 76.56 85 ALA A CA 1
ATOM 652 C C . ALA A 1 85 ? 3.072 -0.926 -16.703 1 76.56 85 ALA A C 1
ATOM 654 O O . ALA A 1 85 ? 3.297 -1.634 -17.688 1 76.56 85 ALA A O 1
ATOM 655 N N . PHE A 1 86 ? 2.582 -1.337 -15.602 1 76.88 86 PHE A N 1
ATOM 656 C CA . PHE A 1 86 ? 2.273 -2.754 -15.453 1 76.88 86 PHE A CA 1
ATOM 657 C C . PHE A 1 86 ? 1.177 -3.174 -16.422 1 76.88 86 PHE A C 1
ATOM 659 O O . PHE A 1 86 ? 1.286 -4.211 -17.078 1 76.88 86 PHE A O 1
ATOM 666 N N . ASN A 1 87 ? 0.195 -2.334 -16.453 1 75 87 ASN A N 1
ATOM 667 C CA . ASN A 1 87 ? -0.917 -2.648 -17.344 1 75 87 ASN A CA 1
ATOM 668 C C . ASN A 1 87 ? -0.467 -2.727 -18.797 1 75 87 ASN A C 1
ATOM 670 O O . ASN A 1 87 ? -0.816 -3.668 -19.516 1 75 87 ASN A O 1
ATOM 674 N N . ILE A 1 88 ? 0.299 -1.877 -19.188 1 74.31 88 ILE A N 1
ATOM 675 C CA . ILE A 1 88 ? 0.777 -1.857 -20.562 1 74.31 88 ILE A CA 1
ATOM 676 C C . ILE A 1 88 ? 1.666 -3.072 -20.812 1 74.31 88 ILE A C 1
ATOM 678 O O . ILE A 1 88 ? 1.508 -3.764 -21.828 1 74.31 88 ILE A O 1
ATOM 682 N N . TRP A 1 89 ? 2.496 -3.387 -19.906 1 76.19 89 TRP A N 1
ATOM 683 C CA . TRP A 1 89 ? 3.422 -4.5 -20.078 1 76.19 89 TRP A CA 1
ATOM 684 C C . TRP A 1 89 ? 2.678 -5.832 -20.109 1 76.19 89 TRP A C 1
ATOM 686 O O . TRP A 1 89 ? 2.877 -6.648 -21 1 76.19 89 TRP A O 1
ATOM 696 N N . PHE A 1 90 ? 1.782 -5.973 -19.219 1 74.94 90 PHE A N 1
ATOM 697 C CA . PHE A 1 90 ? 1.163 -7.281 -19.047 1 74.94 90 PHE A CA 1
ATOM 698 C C . PHE A 1 90 ? -0.089 -7.402 -19.906 1 74.94 90 PHE A C 1
ATOM 700 O O . PHE A 1 90 ? -0.705 -8.469 -19.969 1 74.94 90 PHE A O 1
ATOM 707 N N . TRP A 1 91 ? -0.411 -6.34 -20.562 1 71.19 91 TRP A N 1
ATOM 708 C CA . TRP A 1 91 ? -1.492 -6.406 -21.531 1 71.19 91 TRP A CA 1
ATOM 709 C C . TRP A 1 91 ? -0.938 -6.52 -22.953 1 71.19 91 TRP A C 1
ATOM 711 O O . TRP A 1 91 ? -1.483 -7.25 -23.781 1 71.19 91 TRP A O 1
ATOM 721 N N . LEU A 1 92 ? 0.205 -5.91 -23.188 1 75.12 92 LEU A N 1
ATOM 722 C CA . LEU A 1 92 ? 0.7 -5.84 -24.562 1 75.12 92 LEU A CA 1
ATOM 723 C C . LEU A 1 92 ? 1.867 -6.801 -24.766 1 75.12 92 LEU A C 1
ATOM 725 O O . LEU A 1 92 ? 2.027 -7.367 -25.859 1 75.12 92 LEU A O 1
ATOM 729 N N . VAL A 1 93 ? 2.693 -7.027 -23.781 1 72.38 93 VAL A N 1
ATOM 730 C CA . VAL A 1 93 ? 3.938 -7.77 -23.953 1 72.38 93 VAL A CA 1
ATOM 731 C C . VAL A 1 93 ? 3.771 -9.195 -23.422 1 72.38 93 VAL A C 1
ATOM 733 O O . VAL A 1 93 ? 4.051 -10.164 -24.141 1 72.38 93 VAL A O 1
ATOM 736 N N . GLU A 1 94 ? 3.295 -9.328 -22.188 1 79.62 94 GLU A N 1
ATOM 737 C CA . GLU A 1 94 ? 2.967 -10.609 -21.562 1 79.62 94 GLU A CA 1
ATOM 738 C C . GLU A 1 94 ? 1.512 -10.641 -21.109 1 79.62 94 GLU A C 1
ATOM 740 O O . GLU A 1 94 ? 1.225 -10.445 -19.922 1 79.62 94 GLU A O 1
ATOM 745 N N . PRO A 1 95 ? 0.71 -10.961 -22.016 1 82.06 95 PRO A N 1
ATOM 746 C CA . PRO A 1 95 ? -0.721 -10.773 -21.766 1 82.06 95 PRO A CA 1
ATOM 747 C C . PRO A 1 95 ? -1.285 -11.812 -20.797 1 82.06 95 PRO A C 1
ATOM 749 O O . PRO A 1 95 ? -2.023 -12.711 -21.203 1 82.06 95 PRO A O 1
ATOM 752 N N . VAL A 1 96 ? -1.041 -11.594 -19.516 1 84.62 96 VAL A N 1
ATOM 753 C CA . VAL A 1 96 ? -1.553 -12.477 -18.484 1 84.62 96 VAL A CA 1
ATOM 754 C C . VAL A 1 96 ? -2.902 -11.969 -17.984 1 84.62 96 VAL A C 1
ATOM 756 O O . VAL A 1 96 ? -3.666 -12.711 -17.359 1 84.62 96 VAL A O 1
ATOM 759 N N . LEU A 1 97 ? -3.256 -10.797 -18.25 1 82 97 LEU A N 1
ATOM 760 C CA . LEU A 1 97 ? -4.461 -10.172 -17.703 1 82 97 LEU A CA 1
ATOM 761 C C . LEU A 1 97 ? -5.602 -10.234 -18.719 1 82 97 LEU A C 1
ATOM 763 O O . LEU A 1 97 ? -5.367 -10.227 -19.938 1 82 97 LEU A O 1
ATOM 767 N N . ASN A 1 98 ? -6.781 -10.297 -18.156 1 83.75 98 ASN A N 1
ATOM 768 C CA . ASN A 1 98 ? -7.945 -10.281 -19.031 1 83.75 98 ASN A CA 1
ATOM 769 C C . ASN A 1 98 ? -8.57 -8.891 -19.125 1 83.75 98 ASN A C 1
ATOM 771 O O . ASN A 1 98 ? -7.984 -7.918 -18.641 1 83.75 98 ASN A O 1
ATOM 775 N N . ALA A 1 99 ? -9.758 -8.742 -19.703 1 77.06 99 ALA A N 1
ATOM 776 C CA . ALA A 1 99 ? -10.352 -7.445 -20.016 1 77.06 99 ALA A CA 1
ATOM 777 C C . ALA A 1 99 ? -10.812 -6.727 -18.75 1 77.06 99 ALA A C 1
ATOM 779 O O . ALA A 1 99 ? -10.977 -5.504 -18.75 1 77.06 99 ALA A O 1
ATOM 780 N N . TRP A 1 100 ? -10.984 -7.391 -17.734 1 74.5 100 TRP A N 1
ATOM 781 C CA . TRP A 1 100 ? -11.422 -6.773 -16.484 1 74.5 100 TRP A CA 1
ATOM 782 C C . TRP A 1 100 ? -10.336 -5.871 -15.906 1 74.5 100 TRP A C 1
ATOM 784 O O . TRP A 1 100 ? -10.617 -4.992 -15.086 1 74.5 100 TRP A O 1
ATOM 794 N N . MET A 1 101 ? -9.18 -6.117 -16.375 1 71.25 101 MET A N 1
ATOM 795 C CA . MET A 1 101 ? -8.078 -5.273 -15.906 1 71.25 101 MET A CA 1
ATOM 796 C C . MET A 1 101 ? -8.211 -3.855 -16.453 1 71.25 101 MET A C 1
ATOM 798 O O . MET A 1 101 ? -7.598 -2.926 -15.93 1 71.25 101 MET A O 1
ATOM 802 N N . LEU A 1 102 ? -9.055 -3.729 -17.359 1 70.56 102 LEU A N 1
ATOM 803 C CA . LEU A 1 102 ? -9.391 -2.379 -17.797 1 70.56 102 LEU A CA 1
ATOM 804 C C . LEU A 1 102 ? -9.977 -1.562 -16.656 1 70.56 102 LEU A C 1
ATOM 806 O O . LEU A 1 102 ? -9.844 -0.335 -16.641 1 70.56 102 LEU A O 1
ATOM 810 N N . LEU A 1 103 ? -10.594 -2.273 -15.727 1 72.12 103 LEU A N 1
ATOM 81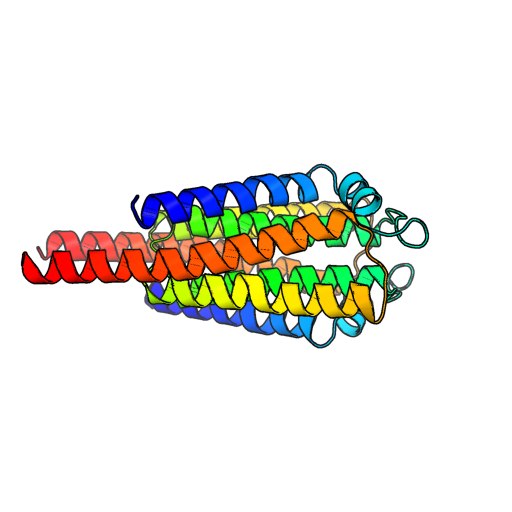1 C CA . LEU A 1 103 ? -11.078 -1.592 -14.539 1 72.12 103 LEU A CA 1
ATOM 812 C C . LEU A 1 103 ? -9.914 -1.046 -13.711 1 72.12 103 LEU A C 1
ATOM 814 O O . LEU A 1 103 ? -10.016 0.04 -13.133 1 72.12 103 LEU A O 1
ATOM 818 N N . ASP A 1 104 ? -8.883 -1.792 -13.703 1 74.81 104 ASP A N 1
ATOM 819 C CA . ASP A 1 104 ? -7.676 -1.316 -13.023 1 74.81 104 ASP A CA 1
ATOM 820 C C . ASP A 1 104 ? -7.109 -0.081 -13.727 1 74.81 104 ASP A C 1
ATOM 822 O O . ASP A 1 104 ? -6.645 0.852 -13.062 1 74.81 104 ASP A O 1
ATOM 826 N N . LEU A 1 105 ? -7.215 -0.071 -15.039 1 76.75 105 LEU A N 1
ATOM 827 C CA . LEU A 1 105 ? -6.777 1.097 -15.805 1 76.75 105 LEU A CA 1
ATOM 828 C C . LEU A 1 105 ? -7.637 2.312 -15.469 1 76.75 105 LEU A C 1
ATOM 830 O O . LEU A 1 105 ? -7.113 3.41 -15.266 1 76.75 105 LEU A O 1
ATOM 834 N N . ALA A 1 106 ? -8.891 2.062 -15.406 1 78.62 106 ALA A N 1
ATOM 835 C CA . ALA A 1 106 ? -9.812 3.133 -15.039 1 78.62 106 ALA A CA 1
ATOM 836 C C . ALA A 1 106 ? -9.539 3.639 -13.625 1 78.62 106 ALA A C 1
ATOM 838 O O . ALA A 1 106 ? -9.602 4.84 -13.367 1 78.62 106 ALA A O 1
ATOM 839 N N . GLY A 1 107 ? -9.258 2.764 -12.773 1 81.88 107 GLY A N 1
ATOM 840 C CA . GLY A 1 107 ? -8.883 3.137 -11.422 1 81.88 107 GLY A CA 1
ATOM 841 C C . GLY A 1 107 ? -7.613 3.961 -11.352 1 81.88 107 GLY A C 1
ATOM 842 O O . GLY A 1 107 ? -7.543 4.949 -10.617 1 81.88 107 GLY A O 1
ATOM 843 N N . ASN A 1 108 ? -6.664 3.629 -12.148 1 85.06 108 ASN A N 1
ATOM 844 C CA . ASN A 1 108 ? -5.41 4.371 -12.195 1 85.06 108 ASN A CA 1
ATOM 845 C C . ASN A 1 108 ? -5.609 5.777 -12.75 1 85.06 108 ASN A C 1
ATOM 847 O O . ASN A 1 108 ? -5.016 6.734 -12.25 1 85.06 108 ASN A O 1
ATOM 851 N N . VAL A 1 109 ? -6.434 5.852 -13.719 1 85.56 109 VAL A N 1
ATOM 852 C CA . VAL A 1 109 ? -6.77 7.164 -14.258 1 85.56 109 VAL A CA 1
ATOM 853 C C . VAL A 1 109 ? -7.477 7.996 -13.195 1 85.56 109 VAL A C 1
ATOM 855 O O . VAL A 1 109 ? -7.211 9.195 -13.055 1 85.56 109 VAL A O 1
ATOM 858 N N . GLY A 1 110 ? -8.359 7.371 -12.492 1 89.62 110 GLY A N 1
ATOM 859 C CA . GLY A 1 110 ? -9.047 8.039 -11.398 1 89.62 110 GLY A CA 1
ATOM 860 C C . GLY A 1 110 ? -8.109 8.531 -10.312 1 89.62 110 GLY A C 1
ATOM 861 O O . GLY A 1 110 ? -8.258 9.648 -9.82 1 89.62 110 GLY A O 1
ATOM 862 N N . ILE A 1 111 ? -7.164 7.711 -10 1 91.75 111 ILE A N 1
ATOM 863 C CA . ILE A 1 111 ? -6.195 8.078 -8.969 1 91.75 111 ILE A CA 1
ATOM 864 C C . ILE A 1 111 ? -5.371 9.273 -9.445 1 91.75 111 ILE A C 1
ATOM 866 O O . ILE A 1 111 ? -5.156 10.227 -8.688 1 91.75 111 ILE A O 1
ATOM 870 N N . LEU A 1 112 ? -4.957 9.242 -10.68 1 92.19 112 LEU A N 1
ATOM 871 C CA . LEU A 1 112 ? -4.176 10.352 -11.219 1 92.19 112 LEU A CA 1
ATOM 872 C C . LEU A 1 112 ? -4.996 11.633 -11.242 1 92.19 112 LEU A C 1
ATOM 874 O O . LEU A 1 112 ? -4.516 12.688 -10.805 1 92.19 112 LEU A O 1
ATOM 878 N N . ALA A 1 113 ? -6.195 11.531 -11.711 1 94.25 113 ALA A N 1
ATOM 879 C CA . ALA A 1 113 ? -7.074 12.695 -11.781 1 94.25 113 ALA A CA 1
ATOM 880 C C . ALA A 1 113 ? -7.344 13.266 -10.391 1 94.25 113 ALA A C 1
ATOM 882 O O . ALA A 1 113 ? -7.297 14.477 -10.188 1 94.25 113 ALA A O 1
ATOM 883 N N . CYS A 1 114 ? -7.609 12.406 -9.492 1 93.88 114 CYS A N 1
ATOM 884 C CA . CYS A 1 114 ? -7.875 12.836 -8.125 1 93.88 114 CYS A CA 1
ATOM 885 C C . CYS A 1 114 ? -6.633 13.453 -7.492 1 93.88 114 CYS A C 1
ATOM 887 O O . CYS A 1 114 ? -6.73 14.406 -6.723 1 93.88 114 CYS A O 1
ATOM 889 N N . GLY A 1 115 ? -5.516 12.789 -7.773 1 95.19 115 GLY A N 1
ATOM 890 C CA . GLY A 1 115 ? -4.273 13.367 -7.285 1 95.19 115 GLY A CA 1
ATOM 891 C C . GLY A 1 115 ? -4.031 14.781 -7.789 1 95.19 115 GLY A C 1
ATOM 892 O O . GLY A 1 115 ? -3.725 15.68 -7.004 1 95.19 115 GLY A O 1
ATOM 893 N N . LEU A 1 116 ? -4.223 15.031 -9.023 1 95.38 116 LEU A N 1
ATOM 894 C CA . LEU A 1 116 ? -3.996 16.344 -9.625 1 95.38 116 LEU A CA 1
ATOM 895 C C . LEU A 1 116 ? -5.051 17.344 -9.156 1 95.38 116 LEU A C 1
ATOM 897 O O . LEU A 1 116 ? -4.734 18.5 -8.852 1 95.38 116 LEU A O 1
ATOM 901 N N . TRP A 1 117 ? -6.238 16.875 -9.172 1 96.94 117 TRP A N 1
ATOM 902 C CA . TRP A 1 117 ? -7.32 17.719 -8.695 1 96.94 117 TRP A CA 1
ATOM 903 C C . TRP A 1 117 ? -7.133 18.062 -7.219 1 96.94 117 TRP A C 1
ATOM 905 O O . TRP A 1 117 ? -7.34 19.219 -6.812 1 96.94 117 TRP A O 1
ATOM 915 N N . GLY A 1 118 ? -6.773 17.047 -6.441 1 96.62 118 GLY A N 1
ATOM 916 C CA . GLY A 1 118 ? -6.492 17.297 -5.035 1 96.62 118 GLY A CA 1
ATOM 917 C C . GLY A 1 118 ? -5.352 18.266 -4.816 1 96.62 118 GLY A C 1
ATOM 918 O O . GLY A 1 118 ? -5.406 19.109 -3.908 1 96.62 118 GLY A O 1
ATOM 919 N N . TRP A 1 119 ? -4.395 18.141 -5.598 1 96.44 119 TRP A N 1
ATOM 920 C CA . TRP A 1 119 ? -3.273 19.078 -5.551 1 96.44 119 TRP A CA 1
ATOM 921 C C . TRP A 1 119 ? -3.754 20.516 -5.766 1 96.44 119 TRP A C 1
ATOM 923 O O . TRP A 1 119 ? -3.408 21.422 -4.996 1 96.44 119 TRP A O 1
ATOM 933 N N . ALA A 1 120 ? -4.52 20.719 -6.75 1 97.06 120 ALA A N 1
ATOM 934 C CA . ALA A 1 120 ? -5.027 22.047 -7.07 1 97.06 120 ALA A CA 1
ATOM 935 C C . ALA A 1 120 ? -5.902 22.594 -5.945 1 97.06 120 ALA A C 1
ATOM 937 O O . ALA A 1 120 ? -5.781 23.75 -5.555 1 97.06 120 ALA A O 1
ATOM 938 N N . LEU A 1 121 ? -6.75 21.766 -5.457 1 96.25 121 LEU A N 1
ATOM 939 C CA . LEU A 1 121 ? -7.645 22.156 -4.371 1 96.25 121 LEU A CA 1
ATOM 940 C C . LEU A 1 121 ? -6.852 22.531 -3.123 1 96.25 121 LEU A C 1
ATOM 942 O O . LEU A 1 121 ? -7.125 23.547 -2.492 1 96.25 121 LEU A O 1
ATOM 946 N N . ALA A 1 122 ? -5.973 21.719 -2.801 1 95.44 122 ALA A N 1
ATOM 947 C CA . ALA A 1 122 ? -5.188 21.922 -1.59 1 95.44 122 ALA A CA 1
ATOM 948 C C . ALA A 1 122 ? -4.371 23.219 -1.686 1 95.44 122 ALA A C 1
ATOM 950 O O . ALA A 1 122 ? -4.207 23.922 -0.692 1 95.44 122 ALA A O 1
ATOM 951 N N . ARG A 1 123 ? -3.852 23.484 -2.783 1 95.5 123 ARG A N 1
ATOM 952 C CA . ARG A 1 123 ? -3.088 24.703 -2.992 1 95.5 123 ARG A CA 1
ATOM 953 C C . ARG A 1 123 ? -3.969 25.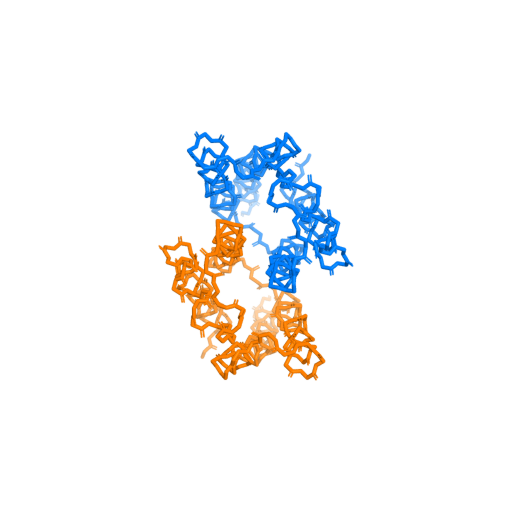938 -2.822 1 95.5 123 ARG A C 1
ATOM 955 O O . ARG A 1 123 ? -3.551 26.922 -2.223 1 95.5 123 ARG A O 1
ATOM 962 N N . ARG A 1 124 ? -5.09 25.844 -3.373 1 95 124 ARG A N 1
ATOM 963 C CA . ARG A 1 124 ? -6.035 26.953 -3.268 1 95 124 ARG A CA 1
ATOM 964 C C . ARG A 1 124 ? -6.434 27.203 -1.815 1 95 124 ARG A C 1
ATOM 966 O O . ARG A 1 124 ? -6.527 28.344 -1.376 1 95 124 ARG A O 1
ATOM 973 N N . GLU A 1 125 ? -6.688 26.125 -1.179 1 94.38 125 GLU A N 1
ATOM 974 C CA . GLU A 1 125 ? -7.082 26.219 0.224 1 94.38 125 GLU A CA 1
ATOM 975 C C . GLU A 1 125 ? -5.957 26.797 1.078 1 94.38 125 GLU A C 1
ATOM 977 O O . GLU A 1 125 ? -6.207 27.562 2.006 1 94.38 125 GLU A O 1
ATOM 982 N N . ALA A 1 126 ? -4.773 26.422 0.803 1 90 126 ALA A N 1
ATOM 983 C CA . ALA A 1 126 ? -3.615 26.938 1.53 1 90 126 ALA A CA 1
ATOM 984 C C . ALA A 1 126 ? -3.422 28.438 1.267 1 90 126 ALA A C 1
ATOM 986 O O . ALA A 1 126 ? -3.047 29.188 2.168 1 90 126 ALA A O 1
ATOM 987 N N . SER A 1 127 ? -3.641 28.812 0.094 1 90.12 127 SER A N 1
ATOM 988 C CA . SER A 1 127 ? -3.492 30.219 -0.278 1 90.12 127 SER A CA 1
ATOM 989 C C . SER A 1 127 ? -4.586 31.062 0.353 1 90.12 127 SER A C 1
ATOM 991 O O . SER A 1 127 ? -4.344 32.219 0.714 1 90.12 127 SER A O 1
ATOM 993 N N . SER A 1 128 ? -5.695 30.562 0.413 1 89 128 SER A N 1
ATOM 994 C CA . SER A 1 128 ? -6.805 31.297 1.014 1 89 128 SER A CA 1
ATOM 995 C C . SER A 1 128 ? -6.586 31.516 2.51 1 89 128 SER A C 1
ATOM 997 O O . SER A 1 128 ? -6.941 32.562 3.055 1 89 128 SER A O 1
ATOM 999 N N . GLU A 1 129 ? -6.082 30.531 3.156 1 85.44 129 GLU A N 1
ATOM 1000 C CA . GLU A 1 129 ? -5.789 30.641 4.582 1 85.44 129 GLU A CA 1
ATOM 1001 C C . GLU A 1 129 ? -4.676 31.656 4.84 1 85.44 129 GLU A C 1
ATOM 1003 O O . GLU A 1 129 ? -4.695 32.375 5.848 1 85.44 129 GLU A O 1
ATOM 1008 N N . ALA A 1 130 ? -3.75 31.812 3.949 1 84.44 130 ALA A N 1
ATOM 1009 C CA . ALA A 1 130 ? -2.629 32.75 4.082 1 84.44 130 ALA A CA 1
ATOM 1010 C C . ALA A 1 130 ? -3.096 34.188 3.936 1 84.44 130 ALA A C 1
ATOM 1012 O O . ALA A 1 130 ? -2.531 35.094 4.555 1 84.44 130 ALA A O 1
ATOM 1013 N N . VAL A 1 131 ? -4.102 34.312 3.291 1 85.31 131 VAL A N 1
ATOM 1014 C CA . VAL A 1 131 ? -4.609 35.656 3.068 1 85.31 131 VAL A CA 1
ATOM 1015 C C . VAL A 1 131 ? -5.438 36.094 4.273 1 85.31 131 VAL A C 1
ATOM 1017 O O . VAL A 1 131 ? -5.473 37.281 4.605 1 85.31 131 VAL A O 1
ATOM 1020 N N . LEU A 1 132 ? -5.988 35.188 4.895 1 79.81 132 LEU A N 1
ATOM 1021 C CA . LEU A 1 132 ? -6.852 35.5 6.027 1 79.81 132 LEU A CA 1
ATOM 1022 C C . LEU A 1 132 ? -6.027 35.75 7.285 1 79.81 132 LEU A C 1
ATOM 1024 O O . LEU A 1 132 ? -6.496 36.406 8.219 1 79.81 132 LEU A O 1
ATOM 1028 N N . ASP A 1 133 ? -4.836 35.25 7.492 1 69.31 133 ASP A N 1
ATOM 1029 C CA . ASP A 1 133 ? -3.984 35.5 8.648 1 69.31 133 ASP A CA 1
ATOM 1030 C C . ASP A 1 133 ? -3.146 36.781 8.461 1 69.31 133 ASP A C 1
ATOM 1032 O O . ASP A 1 133 ? -2.912 37.531 9.414 1 69.31 133 ASP A O 1
ATOM 1036 N N . MET B 1 1 ? 14.414 12.367 19.312 1 88.75 1 MET B N 1
ATOM 1037 C CA . MET B 1 1 ? 13.695 11.773 18.188 1 88.75 1 MET B CA 1
ATOM 1038 C C . MET B 1 1 ? 12.312 12.406 18.031 1 88.75 1 MET B C 1
ATOM 1040 O O . MET B 1 1 ? 11.617 12.641 19.031 1 88.75 1 MET B O 1
ATOM 1044 N N . THR B 1 2 ? 12.078 12.805 16.781 1 93.88 2 THR B N 1
ATOM 1045 C CA . THR B 1 2 ? 10.773 13.391 16.531 1 93.88 2 THR B CA 1
ATOM 1046 C C . THR B 1 2 ? 9.875 12.414 15.773 1 93.88 2 THR B C 1
ATOM 1048 O O . THR B 1 2 ? 10.367 11.461 15.164 1 93.88 2 THR B O 1
ATOM 1051 N N . ALA B 1 3 ? 8.609 12.633 15.875 1 95.25 3 ALA B N 1
ATOM 1052 C CA . ALA B 1 3 ? 7.652 11.805 15.141 1 95.25 3 ALA B CA 1
ATOM 1053 C C . ALA B 1 3 ? 7.926 11.836 13.641 1 95.25 3 ALA B C 1
ATOM 1055 O O . ALA B 1 3 ? 7.793 10.82 12.961 1 95.25 3 ALA B O 1
ATOM 1056 N N . ARG B 1 4 ? 8.359 12.945 13.211 1 95.06 4 ARG B N 1
ATOM 1057 C CA . ARG B 1 4 ? 8.625 13.109 11.781 1 95.06 4 ARG B CA 1
ATOM 1058 C C . ARG B 1 4 ? 9.812 12.258 11.344 1 95.06 4 ARG B C 1
ATOM 1060 O O . ARG B 1 4 ? 9.812 11.695 10.25 1 95.06 4 ARG B O 1
ATOM 1067 N N . LYS B 1 5 ? 10.812 12.227 12.148 1 95.56 5 LYS B N 1
ATOM 1068 C CA . LYS B 1 5 ? 11.969 11.391 11.828 1 95.56 5 LYS B CA 1
ATOM 1069 C C . LYS B 1 5 ? 11.586 9.914 11.797 1 95.56 5 LYS B C 1
ATOM 1071 O O . LYS B 1 5 ? 12.078 9.156 10.961 1 95.56 5 LYS B O 1
ATOM 1076 N N . LEU B 1 6 ? 10.781 9.57 12.711 1 95.25 6 LEU B N 1
ATOM 1077 C CA . LEU B 1 6 ? 10.281 8.195 12.742 1 95.25 6 LEU B CA 1
ATOM 1078 C C . LEU B 1 6 ? 9.484 7.883 11.477 1 95.25 6 LEU B C 1
ATOM 1080 O O . LEU B 1 6 ? 9.656 6.812 10.883 1 95.25 6 LEU B O 1
ATOM 1084 N N . GLN B 1 7 ? 8.664 8.742 11.133 1 95.94 7 GLN B N 1
ATOM 1085 C CA . GLN B 1 7 ? 7.871 8.617 9.914 1 95.94 7 GLN B CA 1
ATOM 1086 C C . GLN B 1 7 ? 8.766 8.453 8.688 1 95.94 7 GLN B C 1
ATOM 1088 O O . GLN B 1 7 ? 8.508 7.609 7.828 1 95.94 7 GLN B O 1
ATOM 1093 N N . THR B 1 8 ? 9.805 9.234 8.617 1 95.88 8 THR B N 1
ATOM 1094 C CA . THR B 1 8 ? 10.734 9.172 7.496 1 95.88 8 THR B CA 1
ATOM 1095 C C . THR B 1 8 ? 11.461 7.828 7.461 1 95.88 8 THR B C 1
ATOM 1097 O O . THR B 1 8 ? 11.68 7.262 6.387 1 95.88 8 THR B O 1
ATOM 1100 N N . GLY B 1 9 ? 11.875 7.383 8.633 1 94.5 9 GLY B N 1
ATOM 1101 C CA . GLY B 1 9 ? 12.484 6.066 8.695 1 94.5 9 GLY B CA 1
ATOM 1102 C C . GLY B 1 9 ? 11.578 4.965 8.172 1 94.5 9 GLY B C 1
ATOM 1103 O O . GLY B 1 9 ? 12.023 4.105 7.406 1 94.5 9 GLY B O 1
ATOM 1104 N N . LEU B 1 10 ? 10.344 4.984 8.547 1 94 10 LEU B N 1
ATOM 1105 C CA . LEU B 1 10 ? 9.367 4.012 8.07 1 94 10 LEU B CA 1
ATOM 1106 C C . LEU B 1 10 ? 9.18 4.125 6.559 1 94 10 LEU B C 1
ATOM 1108 O O . LEU B 1 10 ? 9.086 3.109 5.863 1 94 10 LEU B O 1
ATOM 1112 N N . ALA B 1 11 ? 9.133 5.355 6.121 1 95.88 11 ALA B N 1
ATOM 1113 C CA . ALA B 1 11 ? 8.969 5.594 4.688 1 95.88 11 ALA B CA 1
ATOM 1114 C C . ALA B 1 11 ? 10.086 4.922 3.891 1 95.88 11 ALA B C 1
ATOM 1116 O O . ALA B 1 11 ? 9.828 4.301 2.855 1 95.88 11 ALA B O 1
ATOM 1117 N N . LEU B 1 12 ? 11.273 5.027 4.363 1 94.56 12 LEU B N 1
ATOM 1118 C CA . LEU B 1 12 ? 12.422 4.496 3.641 1 94.56 12 LEU B CA 1
ATOM 1119 C C . LEU B 1 12 ? 12.359 2.975 3.568 1 94.56 12 LEU B C 1
ATOM 1121 O O . LEU B 1 12 ? 12.727 2.383 2.551 1 94.56 12 LEU B O 1
ATOM 1125 N N . ILE B 1 13 ? 11.922 2.4 4.578 1 91.5 13 ILE B N 1
ATOM 1126 C CA . ILE B 1 13 ? 11.781 0.948 4.586 1 91.5 13 ILE B CA 1
ATOM 1127 C C . ILE B 1 13 ? 10.781 0.52 3.516 1 91.5 13 ILE B C 1
ATOM 1129 O O . ILE B 1 13 ? 11.062 -0.381 2.721 1 91.5 13 ILE B O 1
ATOM 1133 N N . PHE B 1 14 ? 9.664 1.16 3.463 1 94.5 14 PHE B N 1
ATOM 1134 C CA . PHE B 1 14 ? 8.633 0.844 2.479 1 94.5 14 PHE B CA 1
ATOM 1135 C C . PHE B 1 14 ? 9.141 1.106 1.064 1 94.5 14 PHE B C 1
ATOM 1137 O O . PHE B 1 14 ? 8.891 0.316 0.152 1 94.5 14 PHE B O 1
ATOM 1144 N N . LEU B 1 15 ? 9.891 2.164 0.913 1 94.62 15 LEU B N 1
ATOM 1145 C CA . LEU B 1 15 ? 10.383 2.518 -0.414 1 94.62 15 LEU B CA 1
ATOM 1146 C C . LEU B 1 15 ? 11.445 1.524 -0.88 1 94.62 15 LEU B C 1
ATOM 1148 O O . LEU B 1 15 ? 11.422 1.077 -2.029 1 94.62 15 LEU B O 1
ATOM 1152 N N . ILE B 1 16 ? 12.328 1.157 -0.015 1 93.25 16 ILE B N 1
ATOM 1153 C CA . ILE B 1 16 ? 13.438 0.281 -0.388 1 93.25 16 ILE B CA 1
ATOM 1154 C C . ILE B 1 16 ? 12.914 -1.129 -0.647 1 93.25 16 ILE B C 1
ATOM 1156 O O . ILE B 1 16 ? 13.188 -1.717 -1.696 1 93.25 16 ILE B O 1
ATOM 1160 N N . LEU B 1 17 ? 12.148 -1.668 0.234 1 91.06 17 LEU B N 1
ATOM 1161 C CA . LEU B 1 17 ? 11.633 -3.025 0.077 1 91.06 17 LEU B CA 1
ATOM 1162 C C . LEU B 1 17 ? 10.609 -3.094 -1.048 1 91.06 17 LEU B C 1
ATOM 1164 O O . LEU B 1 17 ? 10.539 -4.086 -1.773 1 91.06 17 LEU B O 1
ATOM 1168 N N . GLY B 1 18 ? 9.773 -2.031 -1.145 1 92.69 18 GLY B N 1
ATOM 1169 C CA . GLY B 1 18 ? 8.852 -1.966 -2.268 1 92.69 18 GLY B CA 1
ATOM 1170 C C . GLY B 1 18 ? 9.547 -1.917 -3.611 1 92.69 18 GLY B C 1
ATOM 1171 O O . GLY B 1 18 ? 9.141 -2.6 -4.555 1 92.69 18 GLY B O 1
ATOM 1172 N N . ALA B 1 19 ? 10.57 -1.145 -3.691 1 93.12 19 ALA B N 1
ATOM 1173 C CA . ALA B 1 19 ? 11.344 -1.061 -4.926 1 93.12 19 ALA B CA 1
ATOM 1174 C C . ALA B 1 19 ? 11.984 -2.404 -5.266 1 93.12 19 ALA B C 1
ATOM 1176 O O . ALA B 1 19 ? 12.078 -2.779 -6.434 1 93.12 19 ALA B O 1
ATOM 1177 N N . TRP B 1 20 ? 12.445 -3.084 -4.277 1 93.56 20 TRP B N 1
ATOM 1178 C CA . TRP B 1 20 ? 13 -4.418 -4.492 1 93.56 20 TRP B CA 1
ATOM 1179 C C . TRP B 1 20 ? 11.977 -5.336 -5.145 1 93.56 20 TRP B C 1
ATOM 1181 O O . TRP B 1 20 ? 12.289 -6.066 -6.086 1 93.56 20 TRP B O 1
ATOM 1191 N N . CYS B 1 21 ? 10.758 -5.316 -4.723 1 92.56 21 CYS B N 1
ATOM 1192 C CA . CYS B 1 21 ? 9.68 -6.133 -5.277 1 92.56 21 CYS B CA 1
ATOM 1193 C C . CYS B 1 21 ? 9.375 -5.727 -6.715 1 92.56 21 CYS B C 1
ATOM 1195 O O . CYS B 1 21 ? 8.992 -6.562 -7.531 1 92.56 21 CYS B O 1
ATOM 1197 N N . LEU B 1 22 ? 9.586 -4.457 -7.055 1 91.38 22 LEU B N 1
ATOM 1198 C CA . LEU B 1 22 ? 9.297 -3.949 -8.391 1 91.38 22 LEU B CA 1
ATOM 1199 C C . LEU B 1 22 ? 10.414 -4.32 -9.367 1 91.38 22 LEU B C 1
ATOM 1201 O O . LEU B 1 22 ? 10.148 -4.703 -10.508 1 91.38 22 LEU B O 1
ATOM 1205 N N . ILE B 1 23 ? 11.602 -4.195 -8.906 1 92.62 23 ILE B N 1
ATOM 1206 C CA . ILE B 1 23 ? 12.758 -4.312 -9.789 1 92.62 23 ILE B CA 1
ATOM 1207 C C . ILE B 1 23 ? 13.117 -5.785 -9.984 1 92.62 23 ILE B C 1
ATOM 1209 O O . ILE B 1 23 ? 13.562 -6.188 -11.055 1 92.62 23 ILE B O 1
ATOM 1213 N N . ALA B 1 24 ? 12.969 -6.574 -8.93 1 95.38 24 ALA B N 1
ATOM 1214 C CA . ALA B 1 24 ? 13.406 -7.969 -8.992 1 95.38 24 ALA B CA 1
ATOM 1215 C C . ALA B 1 24 ? 12.352 -8.898 -8.391 1 95.38 24 ALA B C 1
ATOM 1217 O O . ALA B 1 24 ? 12.641 -9.664 -7.473 1 95.38 24 ALA B O 1
ATOM 1218 N N . PRO B 1 25 ? 11.211 -8.914 -9.047 1 93.12 25 PRO B N 1
ATOM 1219 C CA . PRO B 1 25 ? 10.133 -9.719 -8.477 1 93.12 25 PRO B CA 1
ATOM 1220 C C . PRO B 1 25 ? 10.453 -11.211 -8.453 1 93.12 25 PRO B C 1
ATOM 1222 O O . PRO B 1 25 ? 10.047 -11.922 -7.527 1 93.12 25 PRO B O 1
ATOM 1225 N N . ALA B 1 26 ? 11.18 -11.727 -9.414 1 95.5 26 ALA B N 1
ATOM 1226 C CA . ALA B 1 26 ? 11.547 -13.141 -9.43 1 95.5 26 ALA B CA 1
ATOM 1227 C C . ALA B 1 26 ? 12.445 -13.492 -8.25 1 95.5 26 ALA B C 1
ATOM 1229 O O . ALA B 1 26 ? 12.312 -14.562 -7.66 1 95.5 26 ALA B O 1
ATOM 1230 N N . MET B 1 27 ? 13.32 -12.609 -8 1 93.94 27 MET B N 1
ATOM 1231 C CA . MET B 1 27 ? 14.219 -12.812 -6.863 1 93.94 27 MET B CA 1
ATOM 1232 C C . MET B 1 27 ? 13.43 -12.883 -5.559 1 93.94 27 MET B C 1
ATOM 1234 O O . MET B 1 27 ? 13.719 -13.719 -4.699 1 93.94 27 MET B O 1
ATOM 1238 N N . VAL B 1 28 ? 12.477 -12.031 -5.367 1 91.81 28 VAL B N 1
ATOM 1239 C CA . VAL B 1 28 ? 11.656 -11.992 -4.156 1 91.81 28 VAL B CA 1
ATOM 1240 C C . VAL B 1 28 ? 10.914 -13.312 -3.994 1 91.81 28 VAL B C 1
ATOM 1242 O O . VAL B 1 28 ? 10.883 -13.883 -2.898 1 91.81 28 VAL B O 1
ATOM 1245 N N . VAL B 1 29 ? 10.391 -13.828 -5.039 1 93.31 29 VAL B N 1
ATOM 1246 C CA . VAL B 1 29 ? 9.656 -15.086 -4.996 1 93.31 29 VAL B CA 1
ATOM 1247 C C . VAL B 1 29 ? 10.594 -16.219 -4.562 1 93.31 29 VAL B C 1
ATOM 1249 O O . VAL B 1 29 ? 10.273 -16.984 -3.65 1 93.31 29 VAL B O 1
ATOM 1252 N N . ARG B 1 30 ? 11.711 -16.297 -5.137 1 92.31 30 ARG B N 1
ATOM 1253 C CA . ARG B 1 30 ? 12.648 -17.375 -4.867 1 92.31 30 ARG B CA 1
ATOM 1254 C C . ARG B 1 30 ? 13.188 -17.281 -3.441 1 92.31 30 ARG B C 1
ATOM 1256 O O . ARG B 1 30 ? 13.453 -18.312 -2.807 1 92.31 30 ARG B O 1
ATOM 1263 N N . PHE B 1 31 ? 13.234 -16.094 -3.008 1 88.81 31 PHE B N 1
ATOM 1264 C CA . PHE B 1 31 ? 13.836 -15.875 -1.698 1 88.81 31 PHE B CA 1
ATOM 1265 C C . PHE B 1 31 ? 12.82 -16.094 -0.588 1 88.81 31 PHE B C 1
ATOM 1267 O O . PHE B 1 31 ? 13.172 -16.484 0.522 1 88.81 31 PHE B O 1
ATOM 1274 N N . THR B 1 32 ? 11.57 -15.93 -0.807 1 87.38 32 THR B N 1
ATOM 1275 C CA . THR B 1 32 ? 10.594 -15.844 0.273 1 87.38 32 THR B CA 1
ATOM 1276 C C . THR B 1 32 ? 9.789 -17.141 0.376 1 87.38 32 THR B C 1
ATOM 1278 O O . THR B 1 32 ? 9.281 -17.469 1.447 1 87.38 32 THR B O 1
ATOM 1281 N N . PHE B 1 33 ? 9.75 -17.891 -0.644 1 89.75 33 PHE B N 1
ATOM 1282 C CA . PHE B 1 33 ? 8.875 -19.062 -0.637 1 89.75 33 PHE B CA 1
ATOM 1283 C C . PHE B 1 33 ? 9.688 -20.344 -0.5 1 89.75 33 PHE B C 1
ATOM 1285 O O . PHE B 1 33 ? 10.852 -20.391 -0.901 1 89.75 33 PHE B O 1
ATOM 1292 N N . GLN B 1 34 ? 9.031 -21.328 0.002 1 90.62 34 GLN B N 1
ATOM 1293 C CA . GLN B 1 34 ? 9.609 -22.672 0.012 1 90.62 34 GLN B CA 1
ATOM 1294 C C . GLN B 1 34 ? 9.898 -23.156 -1.405 1 90.62 34 GLN B C 1
ATOM 1296 O O . GLN B 1 34 ? 9.25 -22.719 -2.359 1 90.62 34 GLN B O 1
ATOM 1301 N N . PRO B 1 35 ? 10.883 -24.047 -1.512 1 91.06 35 PRO B N 1
ATOM 1302 C CA . PRO B 1 35 ? 11.297 -24.531 -2.834 1 91.06 35 PRO B CA 1
ATOM 1303 C C . PRO B 1 35 ? 10.125 -25.047 -3.664 1 91.06 35 PRO B C 1
ATOM 1305 O O . PRO B 1 35 ? 10.102 -24.875 -4.883 1 91.06 35 PRO B O 1
ATOM 1308 N N . GLU B 1 36 ? 9.156 -25.656 -3.074 1 91.69 36 GLU B N 1
ATOM 1309 C CA . GLU B 1 36 ? 8 -26.219 -3.766 1 91.69 36 GLU B CA 1
ATOM 1310 C C . GLU B 1 36 ? 7.105 -25.125 -4.328 1 91.69 36 GLU B C 1
ATOM 1312 O O . GLU B 1 36 ? 6.324 -25.359 -5.25 1 91.69 36 GLU B O 1
ATOM 1317 N N . PHE B 1 37 ? 7.289 -23.922 -3.797 1 90.06 37 PHE B N 1
ATOM 1318 C CA . PHE B 1 37 ? 6.395 -22.828 -4.172 1 90.06 37 PHE B CA 1
ATOM 1319 C C . PHE B 1 37 ? 7.18 -21.641 -4.719 1 90.06 37 PHE B C 1
ATOM 1321 O O . PHE B 1 37 ? 6.645 -20.531 -4.836 1 90.06 37 PHE B O 1
ATOM 1328 N N . ASN B 1 38 ? 8.43 -21.812 -5.031 1 92.19 38 ASN B N 1
ATOM 1329 C CA . ASN B 1 38 ? 9.242 -20.625 -5.305 1 92.19 38 ASN B CA 1
ATOM 1330 C C . ASN B 1 38 ? 9.492 -20.453 -6.801 1 92.19 38 ASN B C 1
ATOM 1332 O O . ASN B 1 38 ? 10.484 -19.828 -7.199 1 92.19 38 ASN B O 1
ATOM 1336 N N . GLU B 1 39 ? 8.633 -21.078 -7.598 1 93.25 39 GLU B N 1
ATOM 1337 C CA . GLU B 1 39 ? 8.695 -20.766 -9.023 1 93.25 39 GLU B CA 1
ATOM 1338 C C . GLU B 1 39 ? 8.164 -19.359 -9.312 1 93.25 39 GLU B C 1
ATOM 1340 O O . GLU B 1 39 ? 7.047 -19.031 -8.906 1 93.25 39 GLU B O 1
ATOM 1345 N N . ALA B 1 40 ? 8.977 -18.594 -9.992 1 94.19 40 ALA B N 1
ATOM 1346 C CA . ALA B 1 40 ? 8.578 -17.234 -10.352 1 94.19 40 ALA B CA 1
ATOM 1347 C C . ALA B 1 40 ? 7.809 -17.219 -11.664 1 94.19 40 ALA B C 1
ATOM 1349 O O . ALA B 1 40 ? 8.289 -16.656 -12.664 1 94.19 40 ALA B O 1
ATOM 1350 N N . THR B 1 41 ? 6.566 -17.75 -11.648 1 92.81 41 THR B N 1
ATOM 1351 C CA . THR B 1 41 ? 5.723 -17.75 -12.836 1 92.81 41 THR B CA 1
ATOM 1352 C C . THR B 1 41 ? 5.41 -16.312 -13.273 1 92.81 41 THR B C 1
ATOM 1354 O O . THR B 1 41 ? 5.707 -15.367 -12.547 1 92.81 41 THR B O 1
ATOM 1357 N N . ARG B 1 42 ? 4.836 -16.172 -14.453 1 89.75 42 ARG B N 1
ATOM 1358 C CA . ARG B 1 42 ? 4.426 -14.852 -14.922 1 89.75 42 ARG B CA 1
ATOM 1359 C C . ARG B 1 42 ? 3.393 -14.234 -13.992 1 89.75 42 ARG B C 1
ATOM 1361 O O . ARG B 1 42 ? 3.445 -13.039 -13.695 1 89.75 42 ARG B O 1
ATOM 1368 N N . GLN B 1 43 ? 2.523 -15.039 -13.484 1 91.38 43 GLN B N 1
ATOM 1369 C CA . GLN B 1 43 ? 1.488 -14.594 -12.555 1 91.38 43 GLN B CA 1
ATOM 1370 C C . GLN B 1 43 ? 2.096 -14.117 -11.242 1 91.38 43 GLN B C 1
ATOM 1372 O O . GLN B 1 43 ? 1.727 -13.055 -10.727 1 91.38 43 GLN B O 1
ATOM 1377 N N . ALA B 1 44 ? 2.982 -14.891 -10.758 1 93.31 44 ALA B N 1
ATOM 1378 C CA . ALA B 1 44 ? 3.6 -14.555 -9.477 1 93.31 44 ALA B CA 1
ATOM 1379 C C . ALA B 1 44 ? 4.418 -13.273 -9.578 1 93.31 44 ALA B C 1
ATOM 1381 O O . ALA B 1 44 ? 4.379 -12.43 -8.68 1 93.31 44 ALA B O 1
ATOM 1382 N N . ARG B 1 45 ? 5.133 -13.125 -10.617 1 91.12 45 ARG B N 1
ATOM 1383 C CA . ARG B 1 45 ? 5.941 -11.93 -10.812 1 91.12 45 ARG B CA 1
ATOM 1384 C C . ARG B 1 45 ? 5.062 -10.688 -10.898 1 91.12 45 ARG B C 1
ATOM 1386 O O . ARG B 1 45 ? 5.41 -9.633 -10.359 1 91.12 45 ARG B O 1
ATOM 1393 N N . PHE B 1 46 ? 3.986 -10.812 -11.578 1 88.62 46 PHE B N 1
ATOM 1394 C CA . PHE B 1 46 ? 3.037 -9.711 -11.68 1 88.62 46 PHE B CA 1
ATOM 1395 C C . PHE B 1 46 ? 2.51 -9.32 -10.305 1 88.62 46 PHE B C 1
ATOM 1397 O O . PHE B 1 46 ? 2.482 -8.133 -9.953 1 88.62 46 PHE B O 1
ATOM 1404 N N . LEU B 1 47 ? 2.121 -10.289 -9.57 1 91.75 47 LEU B N 1
ATOM 1405 C CA . LEU B 1 47 ? 1.52 -10.039 -8.266 1 91.75 47 LEU B CA 1
ATOM 1406 C C . LEU B 1 47 ? 2.535 -9.43 -7.309 1 91.75 47 LEU B C 1
ATOM 1408 O O . LEU B 1 47 ? 2.201 -8.531 -6.531 1 91.75 47 LEU B O 1
ATOM 1412 N N . VAL B 1 48 ? 3.725 -9.844 -7.375 1 91.69 48 VAL B N 1
ATOM 1413 C CA . VAL B 1 48 ? 4.777 -9.273 -6.543 1 91.69 48 VAL B CA 1
ATOM 1414 C C . VAL B 1 48 ? 5.035 -7.828 -6.953 1 91.69 48 VAL B C 1
ATOM 1416 O O . VAL B 1 48 ? 5.258 -6.965 -6.102 1 91.69 48 VAL B O 1
ATOM 1419 N N . GLY B 1 49 ? 5.051 -7.617 -8.188 1 90.62 49 GLY B N 1
ATOM 1420 C CA . GLY B 1 49 ? 5.195 -6.25 -8.664 1 90.62 49 GLY B CA 1
ATOM 1421 C C . GLY B 1 49 ? 4.102 -5.328 -8.164 1 90.62 49 GLY B C 1
ATOM 1422 O O . GLY B 1 49 ? 4.379 -4.199 -7.742 1 90.62 49 GLY B O 1
ATOM 1423 N N . CYS B 1 50 ? 2.904 -5.836 -8.227 1 88.94 50 CYS B N 1
ATOM 1424 C CA . CYS B 1 50 ? 1.775 -5.059 -7.719 1 88.94 50 CYS B CA 1
ATOM 1425 C C . CYS B 1 50 ? 1.917 -4.793 -6.227 1 88.94 50 CYS B C 1
ATOM 1427 O O . CYS B 1 50 ? 1.625 -3.693 -5.758 1 88.94 50 CYS B O 1
ATOM 1429 N N . PHE B 1 51 ? 2.312 -5.766 -5.5 1 90.81 51 PHE B N 1
ATOM 1430 C CA . PHE B 1 51 ? 2.594 -5.602 -4.078 1 90.81 51 PHE B CA 1
ATOM 1431 C C . PHE B 1 51 ? 3.656 -4.531 -3.855 1 90.81 51 PHE B C 1
ATOM 1433 O O . PHE B 1 51 ? 3.502 -3.67 -2.988 1 90.81 51 PHE B O 1
ATOM 1440 N N . GLY B 1 52 ? 4.672 -4.613 -4.598 1 91.81 52 GLY B N 1
ATOM 1441 C CA . GLY B 1 52 ? 5.738 -3.625 -4.504 1 91.81 52 GLY B CA 1
ATOM 1442 C C . GLY B 1 52 ? 5.27 -2.213 -4.812 1 91.81 52 GLY B C 1
ATOM 1443 O O . GLY B 1 52 ? 5.656 -1.264 -4.125 1 91.81 52 GLY B O 1
ATOM 1444 N N . ALA B 1 53 ? 4.508 -2.107 -5.82 1 91.56 53 ALA B N 1
ATOM 1445 C CA . ALA B 1 53 ? 3.979 -0.798 -6.188 1 91.56 53 ALA B CA 1
ATOM 1446 C C . ALA B 1 53 ? 3.16 -0.198 -5.051 1 91.56 53 ALA B C 1
ATOM 1448 O O . ALA B 1 53 ? 3.262 0.999 -4.766 1 91.56 53 ALA B O 1
ATOM 1449 N N . GLN B 1 54 ? 2.357 -1.009 -4.457 1 91.75 54 GLN B N 1
ATOM 1450 C CA . GLN B 1 54 ? 1.577 -0.555 -3.312 1 91.75 54 GLN B CA 1
ATOM 1451 C C . GLN B 1 54 ? 2.484 -0.123 -2.164 1 91.75 54 GLN B C 1
ATOM 1453 O O . GLN B 1 54 ? 2.211 0.871 -1.488 1 91.75 54 GLN B O 1
ATOM 1458 N N . ALA B 1 55 ? 3.514 -0.879 -1.948 1 92.62 55 ALA B N 1
ATOM 1459 C CA . ALA B 1 55 ? 4.461 -0.544 -0.889 1 92.62 55 ALA B CA 1
ATOM 1460 C C . ALA B 1 55 ? 5.156 0.784 -1.175 1 92.62 55 ALA B C 1
ATOM 1462 O O . ALA B 1 55 ? 5.348 1.6 -0.27 1 92.62 55 ALA B O 1
ATOM 1463 N N . VAL B 1 56 ? 5.508 0.976 -2.322 1 93.75 56 VAL B N 1
ATOM 1464 C CA . VAL B 1 56 ? 6.137 2.232 -2.713 1 93.75 56 VAL B CA 1
ATOM 1465 C C . VAL B 1 56 ? 5.152 3.385 -2.523 1 93.75 56 VAL B C 1
ATOM 1467 O O . VAL B 1 56 ? 5.535 4.469 -2.072 1 93.75 56 VAL B O 1
ATOM 1470 N N . LEU B 1 57 ? 3.955 3.146 -2.885 1 94.06 57 LEU B N 1
ATO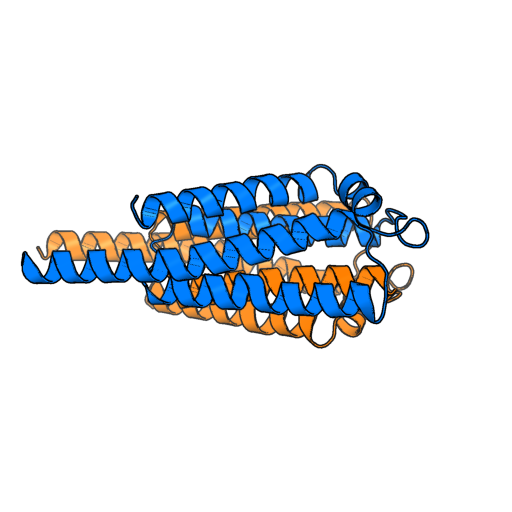M 1471 C CA . LEU B 1 57 ? 2.938 4.168 -2.672 1 94.06 57 LEU B CA 1
ATOM 1472 C C . LEU B 1 57 ? 2.801 4.5 -1.188 1 94.06 57 LEU B C 1
ATOM 1474 O O . LEU B 1 57 ? 2.732 5.672 -0.812 1 94.06 57 LEU B O 1
ATOM 1478 N N . ASN B 1 58 ? 2.73 3.502 -0.382 1 94.75 58 ASN B N 1
ATOM 1479 C CA . ASN B 1 58 ? 2.711 3.717 1.061 1 94.75 58 ASN B CA 1
ATOM 1480 C C . ASN B 1 58 ? 3.902 4.555 1.519 1 94.75 58 ASN B C 1
ATOM 1482 O O . ASN B 1 58 ? 3.742 5.496 2.293 1 94.75 58 ASN B O 1
ATOM 1486 N N . GLY B 1 59 ? 5.008 4.188 1.035 1 95.5 59 GLY B N 1
ATOM 1487 C CA . GLY B 1 59 ? 6.215 4.906 1.403 1 95.5 59 GLY B CA 1
ATOM 1488 C C . GLY B 1 59 ? 6.18 6.371 1.009 1 95.5 59 GLY B C 1
ATOM 1489 O O . GLY B 1 59 ? 6.629 7.234 1.766 1 95.5 59 GLY B O 1
ATOM 1490 N N . THR B 1 60 ? 5.695 6.652 -0.071 1 95.38 60 THR B N 1
ATOM 1491 C CA . THR B 1 60 ? 5.648 8.031 -0.545 1 95.38 60 THR B CA 1
ATOM 1492 C C . THR B 1 60 ? 4.66 8.852 0.276 1 95.38 60 THR B C 1
ATOM 1494 O O . THR B 1 60 ? 4.895 10.031 0.542 1 95.38 60 THR B O 1
ATOM 1497 N N . ILE B 1 61 ? 3.549 8.242 0.628 1 96.62 61 ILE B N 1
ATOM 1498 C CA . ILE B 1 61 ? 2.6 8.945 1.482 1 96.62 61 ILE B CA 1
ATOM 1499 C C . ILE B 1 61 ? 3.23 9.211 2.848 1 96.62 61 ILE B C 1
ATOM 1501 O O . ILE B 1 61 ? 3.115 10.312 3.391 1 96.62 61 ILE B O 1
ATOM 1505 N N . LEU B 1 62 ? 3.887 8.172 3.316 1 96.69 62 LEU B N 1
ATOM 1506 C CA . LEU B 1 62 ? 4.59 8.32 4.586 1 96.69 62 LEU B CA 1
ATOM 1507 C C . LEU B 1 62 ? 5.574 9.484 4.527 1 96.69 62 LEU B C 1
ATOM 1509 O O . LEU B 1 62 ? 5.73 10.219 5.504 1 96.69 62 LEU B O 1
ATOM 1513 N N . LEU B 1 63 ? 6.156 9.672 3.422 1 96.12 63 LEU B N 1
ATOM 1514 C CA . LEU B 1 63 ? 7.203 10.672 3.275 1 96.12 63 LEU B CA 1
ATOM 1515 C C . LEU B 1 63 ? 6.602 12.07 3.137 1 96.12 63 LEU B C 1
ATOM 1517 O O . LEU B 1 63 ? 7.195 13.055 3.586 1 96.12 63 LEU B O 1
ATOM 1521 N N . THR B 1 64 ? 5.469 12.188 2.621 1 96.5 64 THR B N 1
ATOM 1522 C CA . THR B 1 64 ? 5.031 13.508 2.174 1 96.5 64 THR B CA 1
ATOM 1523 C C . THR B 1 64 ? 3.818 13.977 2.975 1 96.5 64 THR B C 1
ATOM 1525 O O . THR B 1 64 ? 3.486 15.164 2.975 1 96.5 64 THR B O 1
ATOM 1528 N N . ALA B 1 65 ? 3.115 13.102 3.615 1 97 65 ALA B N 1
ATOM 1529 C CA . ALA B 1 65 ? 1.93 13.469 4.383 1 97 65 ALA B CA 1
ATOM 1530 C C . ALA B 1 65 ? 2.297 13.828 5.82 1 97 65 ALA B C 1
ATOM 1532 O O . ALA B 1 65 ? 3.416 13.562 6.27 1 97 65 ALA B O 1
ATOM 1533 N N . ARG B 1 66 ? 1.404 14.461 6.477 1 95.44 66 ARG B N 1
ATOM 1534 C CA . ARG B 1 66 ? 1.53 14.734 7.902 1 95.44 66 ARG B CA 1
ATOM 1535 C C . ARG B 1 66 ? 0.693 13.758 8.727 1 95.44 66 ARG B C 1
ATOM 1537 O O . ARG B 1 66 ? -0.535 13.75 8.625 1 95.44 66 ARG B O 1
ATOM 1544 N N . PHE B 1 67 ? 1.454 13.031 9.547 1 97.12 67 PHE B N 1
ATOM 1545 C CA . PHE B 1 67 ? 0.759 12.055 10.383 1 97.12 67 PHE B CA 1
ATOM 1546 C C . PHE B 1 67 ? 0.265 12.711 11.672 1 97.12 67 PHE B C 1
ATOM 1548 O O . PHE B 1 67 ? 0.989 13.484 12.297 1 97.12 67 PHE B O 1
ATOM 155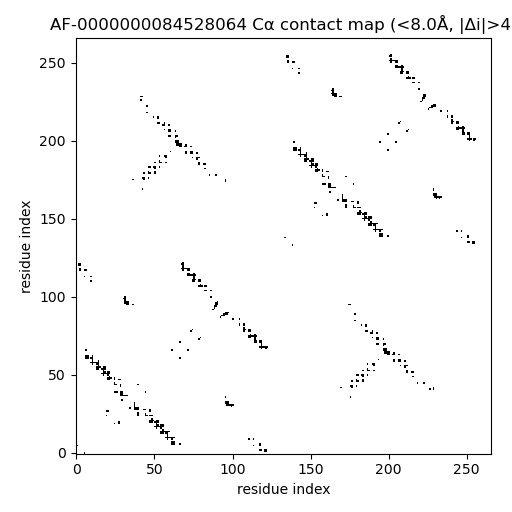5 N N . THR B 1 68 ? -0.949 12.453 11.984 1 95.44 68 THR B N 1
ATOM 1556 C CA . THR B 1 68 ? -1.485 12.75 13.312 1 95.44 68 THR B CA 1
ATOM 1557 C C . THR B 1 68 ? -1.216 11.602 14.273 1 95.44 68 THR B C 1
ATOM 1559 O O . THR B 1 68 ? -0.787 10.523 13.859 1 95.44 68 THR B O 1
ATOM 1562 N N . PRO B 1 69 ? -1.458 11.844 15.547 1 96.5 69 PRO B N 1
ATOM 1563 C CA . PRO B 1 69 ? -1.342 10.711 16.469 1 96.5 69 PRO B CA 1
ATOM 1564 C C . PRO B 1 69 ? -2.215 9.523 16.062 1 96.5 69 PRO B C 1
ATOM 1566 O O . PRO B 1 69 ? -1.783 8.375 16.172 1 96.5 69 PRO B O 1
ATOM 1569 N N . THR B 1 70 ? -3.344 9.836 15.594 1 96.31 70 THR B N 1
ATOM 1570 C CA . THR B 1 70 ? -4.246 8.781 15.148 1 96.31 70 THR B CA 1
ATOM 1571 C C . THR B 1 70 ? -3.662 8.047 13.945 1 96.31 70 THR B C 1
ATOM 1573 O O . THR B 1 70 ? -3.793 6.824 13.836 1 96.31 70 THR B O 1
ATOM 1576 N N . THR B 1 71 ? -3.078 8.766 13.047 1 97.12 71 THR B N 1
ATOM 1577 C CA . THR B 1 71 ? -2.475 8.148 11.875 1 97.12 71 THR B CA 1
ATOM 1578 C C . THR B 1 71 ? -1.394 7.152 12.289 1 97.12 71 THR B C 1
ATOM 1580 O O . THR B 1 71 ? -1.337 6.035 11.766 1 97.12 71 THR B O 1
ATOM 1583 N N . PHE B 1 72 ? -0.555 7.527 13.234 1 97.31 72 PHE B N 1
ATOM 1584 C CA . PHE B 1 72 ? 0.494 6.637 13.719 1 97.31 72 PHE B CA 1
ATOM 1585 C C . PHE B 1 72 ? -0.105 5.375 14.328 1 97.31 72 PHE B C 1
ATOM 1587 O O . PHE B 1 72 ? 0.372 4.266 14.062 1 97.31 72 PHE B O 1
ATOM 1594 N N . LEU B 1 73 ? -1.062 5.555 15.109 1 95.94 73 LEU B N 1
ATOM 1595 C CA . LEU B 1 73 ? -1.679 4.422 15.789 1 95.94 73 LEU B CA 1
ATOM 1596 C C . LEU B 1 73 ? -2.303 3.461 14.781 1 95.94 73 LEU B C 1
ATOM 1598 O O . LEU B 1 73 ? -2.07 2.252 14.844 1 95.94 73 LEU B O 1
ATOM 1602 N N . VAL B 1 74 ? -3.053 4.004 13.898 1 95.06 74 VAL B N 1
ATOM 1603 C CA . VAL B 1 74 ? -3.752 3.182 12.914 1 95.06 74 VAL B CA 1
ATOM 1604 C C . VAL B 1 74 ? -2.742 2.529 11.977 1 95.06 74 VAL B C 1
ATOM 1606 O O . VAL B 1 74 ? -2.891 1.36 11.609 1 95.06 74 VAL B O 1
ATOM 1609 N N . PHE B 1 75 ? -1.772 3.242 11.594 1 94.75 75 PHE B N 1
ATOM 1610 C CA . PHE B 1 75 ? -0.707 2.705 10.75 1 94.75 75 PHE B CA 1
ATOM 1611 C C . PHE B 1 75 ? -0.028 1.521 11.43 1 94.75 75 PHE B C 1
ATOM 1613 O O . PHE B 1 75 ? 0.215 0.493 10.797 1 94.75 75 PHE B O 1
ATOM 1620 N N . GLY B 1 76 ? 0.347 1.752 12.68 1 93.94 76 GLY B N 1
ATOM 1621 C CA . GLY B 1 76 ? 0.983 0.667 13.406 1 93.94 76 GLY B CA 1
ATOM 1622 C C . GLY B 1 76 ? 0.118 -0.575 13.5 1 93.94 76 GLY B C 1
ATOM 1623 O O . GLY B 1 76 ? 0.595 -1.688 13.273 1 93.94 76 GLY B O 1
ATOM 1624 N N . LEU B 1 77 ? -1.101 -0.398 13.734 1 92 77 LEU B N 1
ATOM 1625 C CA . LEU B 1 77 ? -2.016 -1.516 13.938 1 92 77 LEU B CA 1
ATOM 1626 C C . LEU B 1 77 ? -2.379 -2.166 12.602 1 92 77 LEU B C 1
ATOM 1628 O O . LEU B 1 77 ? -2.223 -3.377 12.438 1 92 77 LEU B O 1
ATOM 1632 N N . VAL B 1 78 ? -2.777 -1.39 11.648 1 90.12 78 VAL B N 1
ATOM 1633 C CA . VAL B 1 78 ? -3.25 -1.907 10.375 1 90.12 78 VAL B CA 1
ATOM 1634 C C . VAL B 1 78 ? -2.062 -2.352 9.523 1 90.12 78 VAL B C 1
ATOM 1636 O O . VAL B 1 78 ? -2.172 -3.289 8.727 1 90.12 78 VAL B O 1
ATOM 1639 N N . GLY B 1 79 ? -0.952 -1.687 9.688 1 88.81 79 GLY B N 1
ATOM 1640 C CA . GLY B 1 79 ? 0.237 -2.023 8.922 1 88.81 79 GLY B CA 1
ATOM 1641 C C . GLY B 1 79 ? 0.923 -3.287 9.406 1 88.81 79 GLY B C 1
ATOM 1642 O O . GLY B 1 79 ? 1.825 -3.805 8.742 1 88.81 79 GLY B O 1
ATOM 1643 N N . SER B 1 80 ? 0.464 -3.809 10.539 1 85.44 80 SER B N 1
ATOM 1644 C CA . SER B 1 80 ? 1.171 -4.953 11.109 1 85.44 80 SER B CA 1
ATOM 1645 C C . SER B 1 80 ? 0.227 -6.129 11.328 1 85.44 80 SER B C 1
ATOM 1647 O O . SER B 1 80 ? 0.518 -7.254 10.914 1 85.44 80 SER B O 1
ATOM 1649 N N . VAL B 1 81 ? -0.923 -5.934 11.773 1 77.69 81 VAL B N 1
ATOM 1650 C CA . VAL B 1 81 ? -1.785 -7.004 12.266 1 77.69 81 VAL B CA 1
ATOM 1651 C C . VAL B 1 81 ? -2.164 -7.934 11.117 1 77.69 81 VAL B C 1
ATOM 1653 O O . VAL B 1 81 ? -2.047 -9.156 11.234 1 77.69 81 VAL B O 1
ATOM 1656 N N . PRO B 1 82 ? -2.566 -7.461 9.93 1 76 82 PRO B N 1
ATOM 1657 C CA . PRO B 1 82 ? -2.865 -8.391 8.836 1 76 82 PRO B CA 1
ATOM 1658 C C . PRO B 1 82 ? -1.651 -9.211 8.414 1 76 82 PRO B C 1
ATOM 1660 O O . PRO B 1 82 ? -1.786 -10.398 8.094 1 76 82 PRO B O 1
ATOM 1663 N N . PHE B 1 83 ? -0.579 -8.602 8.477 1 76.19 83 PHE B N 1
ATOM 1664 C CA . PHE B 1 83 ? 0.623 -9.312 8.062 1 76.19 83 PHE B CA 1
ATOM 1665 C C . PHE B 1 83 ? 1.015 -10.359 9.102 1 76.19 83 PHE B C 1
ATOM 1667 O O . PHE B 1 83 ? 1.506 -11.438 8.75 1 76.19 83 PHE B O 1
ATOM 1674 N N . PHE B 1 84 ? 0.72 -10.117 10.359 1 77.31 84 PHE B N 1
ATOM 1675 C CA . PHE B 1 84 ? 0.913 -11.125 11.391 1 77.31 84 PHE B CA 1
ATOM 1676 C C . PHE B 1 84 ? -0.026 -12.305 11.18 1 77.31 84 PHE B C 1
ATOM 1678 O O . PHE B 1 84 ? 0.391 -13.461 11.266 1 77.31 84 PHE B O 1
ATOM 1685 N N . ALA B 1 85 ? -1.187 -11.961 10.867 1 76 85 ALA B N 1
ATOM 1686 C CA . ALA B 1 85 ? -2.168 -13.016 10.617 1 76 85 ALA B CA 1
ATOM 1687 C C . ALA B 1 85 ? -1.762 -13.867 9.414 1 76 85 ALA B C 1
ATOM 1689 O O . ALA B 1 85 ? -1.85 -15.094 9.469 1 76 85 ALA B O 1
ATOM 1690 N N . PHE B 1 86 ? -1.284 -13.203 8.438 1 76.19 86 PHE B N 1
ATOM 1691 C CA . PHE B 1 86 ? -0.83 -13.922 7.254 1 76.19 86 PHE B CA 1
ATOM 1692 C C . PHE B 1 86 ? 0.358 -14.812 7.586 1 76.19 86 PHE B C 1
ATOM 1694 O O . PHE B 1 86 ? 0.399 -15.977 7.176 1 76.19 86 PHE B O 1
ATOM 1701 N N . ASN B 1 87 ? 1.233 -14.211 8.328 1 74.25 87 ASN B N 1
ATOM 1702 C CA . ASN B 1 87 ? 2.418 -14.977 8.695 1 74.25 87 ASN B CA 1
ATOM 1703 C C . ASN B 1 87 ? 2.053 -16.219 9.516 1 74.25 87 ASN B C 1
ATOM 1705 O O . ASN B 1 87 ? 2.547 -17.312 9.242 1 74.25 87 ASN B O 1
ATOM 1709 N N . ILE B 1 88 ? 1.21 -16.078 10.367 1 73.88 88 ILE B N 1
ATOM 1710 C CA . ILE B 1 88 ? 0.804 -17.188 11.203 1 73.88 88 ILE B CA 1
ATOM 1711 C C . ILE B 1 88 ? 0.079 -18.234 10.359 1 73.88 88 ILE B C 1
ATOM 1713 O O . ILE B 1 88 ? 0.367 -19.438 10.453 1 73.88 88 ILE B O 1
ATOM 1717 N N . TRP B 1 89 ? -0.757 -17.812 9.484 1 75.31 89 TRP B N 1
ATOM 1718 C CA . TRP B 1 89 ? -1.53 -18.734 8.656 1 75.31 89 TRP B CA 1
ATOM 1719 C C . TRP B 1 89 ? -0.628 -19.484 7.68 1 75.31 89 TRP B C 1
ATOM 1721 O O . TRP B 1 89 ? -0.682 -20.703 7.586 1 75.31 89 TRP B O 1
ATOM 1731 N N . PHE B 1 90 ? 0.247 -18.75 7.09 1 74.06 90 PHE B N 1
ATOM 1732 C CA . PHE B 1 90 ? 1.009 -19.359 6 1 74.06 90 PHE B CA 1
ATOM 1733 C C . PHE B 1 90 ? 2.312 -19.953 6.512 1 74.06 90 PHE B C 1
ATOM 1735 O O . PHE B 1 90 ? 3.066 -20.562 5.75 1 74.06 90 PHE B O 1
ATOM 1742 N N . TRP B 1 91 ? 2.535 -19.781 7.773 1 70.5 91 TRP B N 1
ATOM 1743 C CA . TRP B 1 91 ? 3.664 -20.469 8.398 1 70.5 91 TRP B CA 1
ATOM 1744 C C . TRP B 1 91 ? 3.199 -21.719 9.148 1 70.5 91 TRP B C 1
ATOM 1746 O O . TRP B 1 91 ? 3.867 -22.75 9.109 1 70.5 91 TRP B O 1
ATOM 1756 N N . LEU B 1 92 ? 1.992 -21.656 9.703 1 74.38 92 LEU B N 1
ATOM 1757 C CA . LEU B 1 92 ? 1.563 -22.75 10.578 1 74.38 92 LEU B CA 1
ATOM 1758 C C . LEU B 1 92 ? 0.532 -23.625 9.875 1 74.38 92 LEU B C 1
ATOM 1760 O O . LEU B 1 92 ? 0.496 -24.844 10.086 1 74.38 92 LEU B O 1
ATOM 1764 N N . VAL B 1 93 ? -0.302 -23.094 9.031 1 71.12 93 VAL B N 1
ATOM 1765 C CA . VAL B 1 93 ? -1.44 -23.812 8.484 1 71.12 93 VAL B CA 1
ATOM 1766 C C . VAL B 1 93 ? -1.134 -24.25 7.055 1 71.12 93 VAL B C 1
ATOM 1768 O O . VAL B 1 93 ? -1.254 -25.438 6.719 1 71.12 93 VAL B O 1
ATOM 1771 N N . GLU B 1 94 ? -0.71 -23.312 6.211 1 79 94 GLU B N 1
ATOM 1772 C CA . GLU B 1 94 ? -0.267 -23.562 4.844 1 79 94 GLU B CA 1
ATOM 1773 C C . GLU B 1 94 ? 1.154 -23.062 4.617 1 79 94 GLU B C 1
ATOM 1775 O O . GLU B 1 94 ? 1.353 -21.984 4.051 1 79 94 GLU B O 1
ATOM 1780 N N . PRO B 1 95 ? 2.037 -23.875 4.977 1 81.56 95 PRO B N 1
ATOM 1781 C CA . PRO B 1 95 ? 3.42 -23.391 5.039 1 81.56 95 PRO B CA 1
ATOM 1782 C C . PRO B 1 95 ? 4.039 -23.203 3.654 1 81.56 95 PRO B C 1
ATOM 1784 O O . PRO B 1 95 ? 4.867 -24.016 3.229 1 81.56 95 PRO B O 1
ATOM 1787 N N . VAL B 1 96 ? 3.734 -22.094 3.035 1 83.31 96 VAL B N 1
ATOM 1788 C CA . VAL B 1 96 ? 4.281 -21.766 1.725 1 83.31 96 VAL B CA 1
ATOM 1789 C C . VAL B 1 96 ? 5.551 -20.938 1.89 1 83.31 96 VAL B C 1
ATOM 1791 O O . VAL B 1 96 ? 6.355 -20.828 0.961 1 83.31 96 VAL B O 1
ATOM 1794 N N . LEU B 1 97 ? 5.777 -20.391 3 1 80.69 97 LEU B N 1
ATOM 1795 C CA . LEU B 1 97 ? 6.883 -19.453 3.217 1 80.69 97 LEU B CA 1
ATOM 1796 C C . LEU B 1 97 ? 8.078 -20.172 3.846 1 80.69 97 LEU B C 1
ATOM 1798 O O . LEU B 1 97 ? 7.906 -21.141 4.594 1 80.69 97 LEU B O 1
ATOM 1802 N N . ASN B 1 98 ? 9.234 -19.641 3.488 1 82.81 98 ASN B N 1
ATOM 1803 C CA . ASN B 1 98 ? 10.438 -20.188 4.105 1 82.81 98 ASN B CA 1
ATOM 1804 C C . ASN B 1 98 ? 10.906 -19.328 5.281 1 82.81 98 ASN B C 1
ATOM 1806 O O . ASN B 1 98 ? 10.188 -18.438 5.727 1 82.81 98 ASN B O 1
ATOM 1810 N N . ALA B 1 99 ? 12.102 -19.562 5.82 1 75.38 99 ALA B N 1
ATOM 1811 C CA . ALA B 1 99 ? 12.562 -18.953 7.062 1 75.38 99 ALA B CA 1
ATOM 1812 C C . ALA B 1 99 ? 12.859 -17.469 6.863 1 75.38 99 ALA B C 1
ATOM 1814 O O . ALA B 1 99 ? 12.891 -16.703 7.828 1 75.38 99 ALA B O 1
ATOM 1815 N N . TRP B 1 100 ? 13.039 -17.047 5.715 1 72.19 100 TRP B N 1
ATOM 1816 C CA . TRP B 1 100 ? 13.305 -15.633 5.438 1 72.19 100 TRP B CA 1
ATOM 1817 C C . TRP B 1 100 ? 12.086 -14.773 5.742 1 72.19 100 TRP B C 1
ATOM 1819 O O . TRP B 1 100 ? 12.195 -13.562 5.922 1 72.19 100 TRP B O 1
ATOM 1829 N N . MET B 1 101 ? 11 -15.438 5.809 1 69 101 MET B N 1
ATOM 1830 C CA . MET B 1 101 ? 9.773 -14.727 6.164 1 69 101 MET B CA 1
ATOM 1831 C C . MET B 1 101 ? 9.852 -14.203 7.598 1 69 101 MET B C 1
ATOM 1833 O O . MET B 1 101 ? 9.125 -13.281 7.965 1 69 101 MET B O 1
ATOM 1837 N N . LEU B 1 102 ? 10.727 -14.742 8.273 1 68.25 102 LEU B N 1
ATOM 1838 C CA . LEU B 1 102 ? 10.969 -14.195 9.609 1 68.25 102 LEU B CA 1
ATOM 1839 C C . LEU B 1 102 ? 11.367 -12.727 9.531 1 68.25 102 LEU B C 1
ATOM 1841 O O . LEU B 1 102 ? 11.125 -11.961 10.469 1 68.25 102 LEU B O 1
ATOM 1845 N N . LEU B 1 103 ? 11.961 -12.367 8.414 1 70.5 103 LEU B N 1
ATOM 1846 C CA . LEU B 1 103 ? 12.273 -10.953 8.203 1 70.5 103 LEU B CA 1
ATOM 1847 C C . LEU B 1 103 ? 11 -10.133 8.07 1 70.5 103 LEU B C 1
ATOM 1849 O O . LEU B 1 103 ? 10.938 -9 8.555 1 70.5 103 LEU B O 1
ATOM 1853 N N . ASP B 1 104 ? 10.047 -10.727 7.461 1 73.94 104 ASP B N 1
ATOM 1854 C CA . ASP B 1 104 ? 8.742 -10.062 7.363 1 73.94 104 ASP B CA 1
ATOM 1855 C C . ASP B 1 104 ? 8.109 -9.906 8.742 1 73.94 104 ASP B C 1
ATOM 1857 O O . ASP B 1 104 ? 7.504 -8.875 9.039 1 73.94 104 ASP B O 1
ATOM 1861 N N . LEU B 1 105 ? 8.32 -10.922 9.578 1 76.06 105 LEU B N 1
ATOM 1862 C CA . LEU B 1 105 ? 7.82 -10.836 10.953 1 76.06 105 LEU B CA 1
ATOM 1863 C C . LEU B 1 105 ? 8.523 -9.719 11.711 1 76.06 105 LEU B C 1
ATOM 1865 O O . LEU B 1 105 ? 7.871 -8.938 12.414 1 76.06 105 LEU B O 1
ATOM 1869 N N . ALA B 1 106 ? 9.797 -9.68 11.531 1 77.88 106 ALA B N 1
ATOM 1870 C CA . ALA B 1 106 ? 10.57 -8.617 12.164 1 77.88 106 ALA B CA 1
ATOM 1871 C C . ALA B 1 106 ? 10.141 -7.246 11.664 1 77.88 106 ALA B C 1
ATOM 1873 O O . ALA B 1 106 ? 10.055 -6.293 12.438 1 77.88 106 ALA B O 1
ATOM 1874 N N . GLY B 1 107 ? 9.891 -7.156 10.438 1 81.19 107 GLY B N 1
ATOM 1875 C CA . GLY B 1 107 ? 9.391 -5.918 9.867 1 81.19 107 GLY B CA 1
ATOM 1876 C C . GLY B 1 107 ? 8.039 -5.508 10.414 1 81.19 107 GLY B C 1
ATOM 1877 O O . GLY B 1 107 ? 7.812 -4.336 10.727 1 81.19 107 GLY B O 1
ATOM 1878 N N . ASN B 1 108 ? 7.188 -6.445 10.609 1 84.56 108 ASN B N 1
ATOM 1879 C CA . ASN B 1 108 ? 5.863 -6.172 11.156 1 84.56 108 ASN B CA 1
ATOM 1880 C C . ASN B 1 108 ? 5.941 -5.711 12.609 1 84.56 108 ASN B C 1
ATOM 1882 O O . ASN B 1 108 ? 5.215 -4.801 13.016 1 84.56 108 ASN B O 1
ATOM 1886 N N . VAL B 1 109 ? 6.812 -6.312 13.305 1 85.19 109 VAL B N 1
ATOM 1887 C CA . VAL B 1 109 ? 7.035 -5.887 14.688 1 85.19 109 VAL B CA 1
ATOM 1888 C C . VAL B 1 109 ? 7.586 -4.465 14.703 1 85.19 109 VAL B C 1
ATOM 1890 O O . VAL B 1 109 ? 7.184 -3.648 15.539 1 85.19 109 VAL B O 1
ATOM 1893 N N . GLY B 1 110 ? 8.492 -4.211 13.82 1 89.19 110 GLY B N 1
ATOM 1894 C CA . GLY B 1 110 ? 9.039 -2.869 13.688 1 89.19 110 GLY B CA 1
ATOM 1895 C C . GLY B 1 110 ? 7.996 -1.825 13.352 1 89.19 110 GLY B C 1
ATOM 1896 O O . GLY B 1 110 ? 7.992 -0.735 13.93 1 89.19 110 GLY B O 1
ATOM 1897 N N . ILE B 1 111 ? 7.125 -2.182 12.469 1 91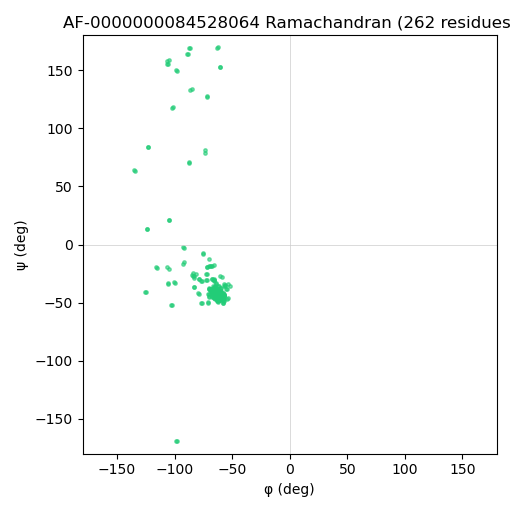.38 111 ILE B N 1
ATOM 1898 C CA . ILE B 1 111 ? 6.066 -1.262 12.07 1 91.38 111 ILE B CA 1
ATOM 1899 C C . ILE B 1 111 ? 5.141 -0.992 13.25 1 91.38 111 ILE B C 1
ATOM 1901 O O . ILE B 1 111 ? 4.777 0.157 13.516 1 91.38 111 ILE B O 1
ATOM 1905 N N . LEU B 1 112 ? 4.805 -2.023 13.969 1 92.06 112 LEU B N 1
ATOM 1906 C CA . LEU B 1 112 ? 3.938 -1.86 15.133 1 92.06 112 LEU B CA 1
ATOM 1907 C C . LEU B 1 112 ? 4.605 -0.994 16.188 1 92.06 112 LEU B C 1
ATOM 1909 O O . LEU B 1 112 ? 3.992 -0.062 16.719 1 92.06 112 LEU B O 1
ATOM 1913 N N . ALA B 1 113 ? 5.828 -1.293 16.469 1 94 113 ALA B N 1
ATOM 1914 C CA . ALA B 1 113 ? 6.574 -0.538 17.469 1 94 113 ALA B CA 1
ATOM 1915 C C . ALA B 1 113 ? 6.707 0.928 17.078 1 94 113 ALA B C 1
ATOM 1917 O O . ALA B 1 113 ? 6.516 1.824 17.906 1 94 113 ALA B O 1
ATOM 1918 N N . CYS B 1 114 ? 7.02 1.137 15.867 1 93.88 114 CYS B N 1
ATOM 1919 C CA . CYS B 1 114 ? 7.168 2.5 15.375 1 93.88 114 CYS B CA 1
ATOM 1920 C C . CYS B 1 114 ? 5.832 3.232 15.383 1 93.88 114 CYS B C 1
ATOM 1922 O O . CYS B 1 114 ? 5.781 4.434 15.656 1 93.88 114 CYS B O 1
ATOM 1924 N N . GLY B 1 115 ? 4.812 2.486 14.977 1 95.19 115 GLY B N 1
ATOM 1925 C CA . GLY B 1 115 ? 3.488 3.082 15.047 1 95.19 115 GLY B CA 1
ATOM 1926 C C . GLY B 1 115 ? 3.109 3.525 16.453 1 95.19 115 GLY B C 1
ATOM 1927 O O . GLY B 1 115 ? 2.658 4.656 16.656 1 95.19 115 GLY B O 1
ATOM 1928 N N . LEU B 1 116 ? 3.332 2.732 17.422 1 95.31 116 LEU B N 1
ATOM 1929 C CA . LEU B 1 116 ? 2.988 3.037 18.812 1 95.31 116 LEU B CA 1
ATOM 1930 C C . LEU B 1 116 ? 3.898 4.129 19.359 1 95.31 116 LEU B C 1
ATOM 1932 O O . LEU B 1 116 ? 3.434 5.035 20.062 1 95.31 116 LEU B O 1
ATOM 1936 N N . TRP B 1 117 ? 5.133 3.965 19.078 1 96.88 117 TRP B N 1
ATOM 1937 C CA . TRP B 1 117 ? 6.082 4.98 19.516 1 96.88 117 TRP B CA 1
ATOM 1938 C C . TRP B 1 117 ? 5.781 6.324 18.859 1 96.88 117 TRP B C 1
ATOM 1940 O O . TRP B 1 117 ? 5.84 7.371 19.5 1 96.88 117 TRP B O 1
ATOM 1950 N N . GLY B 1 118 ? 5.5 6.273 17.562 1 96.62 118 GLY B N 1
ATOM 1951 C CA . GLY B 1 118 ? 5.117 7.488 16.859 1 96.62 118 GLY B CA 1
ATOM 1952 C C . GLY B 1 118 ? 3.865 8.133 17.422 1 96.62 118 GLY B C 1
ATOM 1953 O O . GLY B 1 118 ? 3.775 9.359 17.516 1 96.62 118 GLY B O 1
ATOM 1954 N N . TRP B 1 119 ? 2.961 7.328 17.75 1 96.5 119 TRP B N 1
ATOM 1955 C CA . TRP B 1 119 ? 1.74 7.809 18.391 1 96.5 119 TRP B CA 1
ATOM 1956 C C . TRP B 1 119 ? 2.062 8.57 19.672 1 96.5 119 TRP B C 1
ATOM 1958 O O . TRP B 1 119 ? 1.573 9.68 19.875 1 96.5 119 TRP B O 1
ATOM 1968 N N . ALA B 1 120 ? 2.85 8.016 20.484 1 97.06 120 ALA B N 1
ATOM 1969 C CA . ALA B 1 120 ? 3.219 8.633 21.75 1 97.06 120 ALA B CA 1
ATOM 1970 C C . ALA B 1 120 ? 3.967 9.945 21.531 1 97.06 120 ALA B C 1
ATOM 1972 O O . ALA B 1 120 ? 3.691 10.945 22.188 1 97.06 120 ALA B O 1
ATOM 1973 N N . LEU B 1 121 ? 4.879 9.906 20.625 1 96.25 121 LEU B N 1
ATOM 1974 C CA . LEU B 1 121 ? 5.664 11.102 20.312 1 96.25 121 LEU B CA 1
ATOM 1975 C C . LEU B 1 121 ? 4.77 12.211 19.781 1 96.25 121 LEU B C 1
ATOM 1977 O O . LEU B 1 121 ? 4.887 13.367 20.219 1 96.25 121 LEU B O 1
ATOM 1981 N N . ALA B 1 122 ? 3.977 11.867 18.891 1 95.44 122 ALA B N 1
ATOM 1982 C CA . ALA B 1 122 ? 3.104 12.852 18.266 1 95.44 122 ALA B CA 1
ATOM 1983 C C . ALA B 1 122 ? 2.154 13.477 19.281 1 95.44 122 ALA B C 1
ATOM 1985 O O . ALA B 1 122 ? 1.856 14.672 19.219 1 95.44 122 ALA B O 1
ATOM 1986 N N . ARG B 1 123 ? 1.666 12.727 20.141 1 95.5 123 ARG B N 1
ATOM 1987 C CA . ARG B 1 123 ? 0.781 13.227 21.188 1 95.5 123 ARG B CA 1
ATOM 1988 C C . ARG B 1 123 ? 1.508 14.211 22.094 1 95.5 123 ARG B C 1
ATOM 1990 O O . ARG B 1 123 ? 0.948 15.234 22.484 1 95.5 123 ARG B O 1
ATOM 1997 N N . ARG B 1 124 ? 2.652 13.844 22.438 1 95.06 124 ARG B N 1
ATOM 1998 C CA . ARG B 1 124 ? 3.457 14.711 23.297 1 95.06 124 ARG B CA 1
ATOM 1999 C C . ARG B 1 124 ? 3.748 16.047 22.609 1 95.06 124 ARG B C 1
ATOM 2001 O O . ARG B 1 124 ? 3.689 17.094 23.234 1 95.06 124 ARG B O 1
ATOM 2008 N N . GLU B 1 125 ? 4.094 15.906 21.375 1 94.44 125 GLU B N 1
ATOM 2009 C CA . GLU B 1 125 ? 4.398 17.109 20.609 1 94.44 125 GLU B CA 1
ATOM 2010 C C . GLU B 1 125 ? 3.172 18 20.469 1 94.44 125 GLU B C 1
ATOM 2012 O O . GLU B 1 125 ? 3.279 19.234 20.516 1 94.44 125 GLU B O 1
ATOM 2017 N N . ALA B 1 126 ? 2.045 17.438 20.297 1 90.12 126 ALA B N 1
ATOM 2018 C CA . ALA B 1 126 ? 0.798 18.188 20.172 1 90.12 126 ALA B CA 1
ATOM 2019 C C . ALA B 1 126 ? 0.447 18.875 21.5 1 90.12 126 ALA B C 1
ATOM 2021 O O . ALA B 1 126 ? -0.06 20 21.516 1 90.12 126 ALA B O 1
ATOM 2022 N N . SER B 1 127 ? 0.691 18.219 22.531 1 90.31 127 SER B N 1
ATOM 2023 C CA . SER B 1 127 ? 0.405 18.766 23.844 1 90.31 127 SER B CA 1
ATOM 2024 C C . SER B 1 127 ? 1.355 19.906 24.188 1 90.31 127 SER B C 1
ATOM 2026 O O . SER B 1 127 ? 0.966 20.859 24.859 1 90.31 127 SER B O 1
ATOM 2028 N N . SER B 1 128 ? 2.502 19.766 23.812 1 89.31 128 SER B N 1
ATOM 2029 C CA . SER B 1 128 ? 3.484 20.797 24.078 1 89.31 128 SER B CA 1
ATOM 2030 C C . SER B 1 128 ? 3.162 22.078 23.297 1 89.31 128 SER B C 1
ATOM 2032 O O . SER B 1 128 ? 3.365 23.188 23.797 1 89.31 128 SER B O 1
ATOM 2034 N N . GLU B 1 129 ? 2.754 21.922 22.109 1 85.56 129 GLU B N 1
ATOM 2035 C CA . GLU B 1 129 ? 2.373 23.078 21.297 1 85.56 129 GLU B CA 1
ATOM 2036 C C . GLU B 1 129 ? 1.134 23.766 21.859 1 85.56 129 GLU B C 1
ATOM 2038 O O . GLU B 1 129 ? 1.014 24.984 21.797 1 85.56 129 GLU B O 1
ATOM 2043 N N . ALA B 1 130 ? 0.246 23.062 22.5 1 84.25 130 ALA B N 1
ATOM 2044 C CA . ALA B 1 130 ? -0.979 23.609 23.078 1 84.25 130 ALA B CA 1
ATOM 2045 C C . ALA B 1 130 ? -0.677 24.438 24.328 1 84.25 130 ALA B C 1
ATOM 2047 O O . ALA B 1 130 ? -1.369 25.406 24.609 1 84.25 130 ALA B O 1
ATOM 2048 N N . VAL B 1 131 ? 0.338 24.125 24.891 1 85.38 131 VAL B N 1
ATOM 2049 C CA . VAL B 1 131 ? 0.696 24.828 26.125 1 85.38 131 VAL B CA 1
ATOM 2050 C C . VAL B 1 131 ? 1.398 26.141 25.766 1 85.38 131 VAL B C 1
ATOM 2052 O O . VAL B 1 131 ? 1.26 27.141 26.484 1 85.38 131 VAL B O 1
ATOM 2055 N N . LEU B 1 132 ? 2.01 26.156 24.656 1 81.19 132 LEU B N 1
ATOM 2056 C CA . LEU B 1 132 ? 2.775 27.328 24.266 1 81.19 132 LEU B CA 1
ATOM 2057 C C . LEU B 1 132 ? 1.868 28.375 23.625 1 81.19 132 LEU B C 1
ATOM 2059 O O . LEU B 1 132 ? 2.217 29.562 23.578 1 81.19 132 LEU B O 1
ATOM 2063 N N . ASP B 1 133 ? 0.734 28.109 23.047 1 70.31 133 ASP B N 1
ATOM 2064 C CA . ASP B 1 133 ? -0.192 29.078 22.469 1 70.31 133 ASP B CA 1
ATOM 2065 C C . ASP B 1 133 ? -1.162 29.609 23.516 1 70.31 133 ASP B C 1
ATOM 2067 O O . ASP B 1 133 ? -1.52 30.781 23.484 1 70.31 133 ASP B O 1
#

Foldseek 3Di:
DALLVLLLVQLVVLQVVLVCLQPCVLVVLLQWWDPVRSGCDPVSSVVSNVVSVVSNVVSVCSNPPDDALVNLQCQLCVVAVVLVVVCCCCVPPVVGTDPCCVVVNVVNVVSNVSSNVSSVRRVVVVVVVVVVD/DALLVLLLVLLVVLQVVLVCLQPCVLVVLLQWWDPVRSGCDPVSSVVSNVVSVVSNVVSVCSNPPDDALVNLQCQLCVVAVVLVVVCCCCVPPNVGTDPCCVVVNVVNVSSNVSSNVSSVRRVVVVVVVVVVD

Radius of gyration: 18.96 Å; Cα contacts (8 Å, |Δi|>4): 409; chains: 2; bounding box: 30×62×51 Å

Sequence (266 aa):
MTARKLQTGLALIFLILGAWCLIAPAMVVRFTFQPEFNEATRQARFLVGCFGAQAVLNGTILLTARFTPTTFLVFGLVGSVPFFAFNIWFWLVEPVLNAWMLLDLAGNVGILACGLWGWALARREASSEAVLDMTARKLQTGLALIFLILGAWCLIAPAMVVRFTFQPEFNEATRQARFLVGCFGAQAVLNGTILLTARFTPTTFLVFGLVGSVPFFAFNIWFWLVEPVLNAWMLLDLAGNVGILACGLWGWALARREASSEAVLD

pLDDT: mean 89.31, std 7.69, range [68.25, 97.31]

Nearest PDB structures (foldseek):
  8a3k-assembly1_UNK  TM=4.125E-01  e=9.216E+00  synthetic construct

Organism: NCBI:txid1123501

Secondary structure (DSSP, 8-state):
--HHHHHHHHHHHHHHHHHHHHH-HHHHHHHHB-GGG----HHHHHHHHHHHHHHHHHHHHHHHSBPPHHHHHHHHHHTTHHHHHHHHIIIIIS--B-TTHHHHHHHHHHHHHHHHHHHHHHHHHHHHHHHH-/--HHHHHHHHHHHHHHHHHHHHH-HHHHHHHHB-GGG----HHHHHHHHHHHHHHHHHHHHHHHSBPPHHHHHHHHHHTTHHHHHHHHIIIIIS--B-TTHHHHHHHHHHHHHHHHHHHHHHHHHHHHHHHH-